Protein AF-A0A973B9A7-F1 (afdb_monomer_lite)

pLDDT: mean 83.38, std 20.46, range [30.69, 98.69]

Structure (mmCIF, N/CA/C/O backbone):
data_AF-A0A973B9A7-F1
#
_entry.id   AF-A0A973B9A7-F1
#
loop_
_atom_site.group_PDB
_atom_site.id
_atom_site.type_symbol
_atom_site.label_atom_id
_atom_site.label_alt_id
_atom_site.label_comp_id
_atom_site.label_asym_id
_atom_site.label_entity_id
_atom_site.label_seq_id
_atom_site.pdbx_PDB_ins_code
_atom_site.Cartn_x
_atom_site.Cartn_y
_atom_site.Cartn_z
_atom_site.occupancy
_atom_site.B_iso_or_equiv
_atom_site.auth_seq_id
_atom_site.auth_comp_id
_atom_site.auth_asym_id
_atom_site.auth_atom_id
_atom_site.pdbx_PDB_model_num
ATOM 1 N N . ILE A 1 1 ? 25.095 -2.433 3.849 1.00 71.44 1 ILE A N 1
ATOM 2 C CA . ILE A 1 1 ? 23.802 -3.088 4.192 1.00 71.44 1 ILE A CA 1
ATOM 3 C C . ILE A 1 1 ? 23.924 -4.616 4.194 1.00 71.44 1 ILE A C 1
ATOM 5 O O . ILE A 1 1 ? 23.597 -5.193 5.215 1.00 71.44 1 ILE A O 1
ATOM 9 N N . GLY A 1 2 ? 24.443 -5.267 3.138 1.00 89.19 2 GLY A N 1
ATOM 10 C CA . GLY A 1 2 ? 24.712 -6.720 3.123 1.00 89.19 2 GLY A CA 1
ATOM 11 C C . GLY A 1 2 ? 23.486 -7.578 2.768 1.00 89.19 2 GLY A C 1
ATOM 12 O O . GLY A 1 2 ? 22.402 -7.366 3.305 1.00 89.19 2 GLY A O 1
ATOM 13 N N . ARG A 1 3 ? 23.639 -8.550 1.851 1.00 90.81 3 ARG A N 1
ATOM 14 C CA . ARG A 1 3 ? 22.517 -9.376 1.344 1.00 90.81 3 ARG A CA 1
ATOM 15 C C . ARG A 1 3 ? 21.860 -10.215 2.446 1.00 90.81 3 ARG A C 1
ATOM 17 O O . ARG A 1 3 ? 20.639 -10.312 2.473 1.00 90.81 3 ARG A O 1
ATOM 24 N N . GLY A 1 4 ? 22.659 -10.766 3.363 1.00 91.88 4 GLY A N 1
ATOM 25 C CA . GLY A 1 4 ? 22.165 -11.549 4.503 1.00 91.88 4 GLY A CA 1
ATOM 26 C C . GLY A 1 4 ? 21.209 -10.750 5.388 1.00 91.88 4 GLY A C 1
ATOM 27 O O . GLY A 1 4 ? 20.106 -11.211 5.661 1.00 91.88 4 GLY A O 1
ATOM 28 N N . ASN A 1 5 ? 21.572 -9.508 5.716 1.00 92.25 5 ASN A N 1
ATOM 29 C CA . ASN A 1 5 ? 20.734 -8.623 6.527 1.00 92.25 5 ASN A CA 1
ATOM 30 C C . ASN A 1 5 ? 19.399 -8.311 5.834 1.00 92.25 5 ASN A C 1
ATOM 32 O O . ASN A 1 5 ? 18.353 -8.323 6.473 1.00 92.25 5 ASN A O 1
ATOM 36 N N . ILE A 1 6 ? 19.404 -8.071 4.516 1.00 92.00 6 ILE A N 1
ATOM 37 C CA . ILE A 1 6 ? 18.165 -7.826 3.751 1.00 92.00 6 ILE A CA 1
ATOM 38 C C . ILE A 1 6 ? 17.241 -9.050 3.820 1.00 92.00 6 ILE A C 1
ATOM 40 O O . ILE A 1 6 ? 16.040 -8.909 4.059 1.00 92.00 6 ILE A O 1
ATOM 44 N N . ILE A 1 7 ? 17.798 -10.252 3.653 1.00 93.25 7 ILE A N 1
ATOM 45 C CA . ILE A 1 7 ? 17.042 -11.507 3.744 1.00 93.25 7 ILE A CA 1
ATOM 46 C C . ILE A 1 7 ? 16.466 -11.685 5.153 1.00 93.25 7 ILE A C 1
ATOM 48 O O . ILE A 1 7 ? 15.298 -12.040 5.292 1.00 93.25 7 ILE A O 1
ATOM 52 N N . GLU A 1 8 ? 17.242 -11.392 6.195 1.00 93.75 8 GLU A N 1
ATOM 53 C CA . GLU A 1 8 ? 16.773 -11.455 7.580 1.00 93.75 8 GLU A CA 1
ATOM 54 C C . GLU A 1 8 ? 15.595 -10.503 7.829 1.00 93.75 8 GLU A C 1
ATOM 56 O O . GLU A 1 8 ? 14.564 -10.922 8.357 1.00 93.75 8 GLU A O 1
ATOM 61 N N . TYR A 1 9 ? 15.687 -9.245 7.387 1.00 94.00 9 TYR A N 1
ATOM 62 C CA . TYR A 1 9 ? 14.573 -8.296 7.491 1.00 94.00 9 TYR A CA 1
ATOM 63 C C . TYR A 1 9 ? 13.331 -8.769 6.729 1.00 94.00 9 TYR A C 1
ATOM 65 O O . TYR A 1 9 ? 12.214 -8.627 7.226 1.00 94.00 9 TYR A O 1
ATOM 73 N N . THR A 1 10 ? 13.519 -9.381 5.562 1.00 93.38 10 THR A N 1
ATOM 74 C CA . THR A 1 10 ? 12.421 -9.918 4.747 1.00 93.38 10 THR A CA 1
ATOM 75 C C . THR A 1 10 ? 11.712 -11.072 5.472 1.00 93.38 10 THR A C 1
ATOM 77 O O . THR A 1 10 ? 10.487 -11.060 5.604 1.00 93.38 10 THR A O 1
ATOM 80 N N . ARG A 1 11 ? 12.468 -11.979 6.109 1.00 94.06 11 ARG A N 1
ATOM 81 C CA . ARG A 1 11 ? 11.909 -13.032 6.982 1.00 94.06 11 ARG A CA 1
ATOM 82 C C . ARG A 1 11 ? 11.211 -12.468 8.218 1.00 94.06 11 ARG A C 1
ATOM 84 O O . ARG A 1 11 ? 10.141 -12.937 8.608 1.00 94.06 11 ARG A O 1
ATOM 91 N N . ARG A 1 12 ? 11.760 -11.414 8.832 1.00 94.69 12 ARG A N 1
ATOM 92 C CA . ARG A 1 12 ? 11.114 -10.726 9.967 1.00 94.69 12 ARG A CA 1
ATOM 93 C C . ARG A 1 12 ? 9.765 -10.122 9.568 1.00 94.69 12 ARG A C 1
ATOM 95 O O . ARG A 1 12 ? 8.841 -10.155 10.379 1.00 94.69 12 ARG A O 1
ATOM 102 N N . LEU A 1 13 ? 9.610 -9.677 8.320 1.00 94.38 13 LEU A N 1
ATOM 103 C CA . LEU A 1 13 ? 8.320 -9.264 7.751 1.00 94.38 13 LEU A CA 1
ATOM 104 C C . LEU A 1 13 ? 7.358 -10.430 7.479 1.00 94.38 13 LEU A C 1
ATOM 106 O O . LEU A 1 13 ? 6.166 -10.195 7.324 1.00 94.38 13 LEU A O 1
ATOM 110 N N . GLY A 1 14 ? 7.831 -11.677 7.517 1.00 91.81 14 GLY A N 1
ATOM 111 C CA . GLY A 1 14 ? 7.044 -12.867 7.186 1.00 91.81 14 GLY A CA 1
ATOM 112 C C . GLY A 1 14 ? 7.072 -13.226 5.703 1.00 91.81 14 GLY A C 1
ATOM 113 O O . GLY A 1 14 ? 6.204 -13.964 5.261 1.00 91.81 14 GLY A O 1
ATOM 114 N N . ILE A 1 15 ? 8.040 -12.696 4.953 1.00 93.19 15 ILE A N 1
ATOM 115 C CA . ILE A 1 15 ? 8.264 -13.034 3.550 1.00 93.19 15 ILE A CA 1
ATOM 116 C C . ILE A 1 15 ? 9.423 -14.034 3.500 1.00 93.19 15 ILE A C 1
ATOM 118 O O . ILE A 1 15 ? 10.582 -13.686 3.747 1.00 93.19 15 ILE A O 1
ATOM 122 N N . ASP A 1 16 ? 9.099 -15.280 3.180 1.00 89.38 16 ASP A N 1
ATOM 123 C CA . ASP A 1 16 ? 10.059 -16.377 3.098 1.00 89.38 16 ASP A CA 1
ATOM 124 C C . ASP A 1 16 ? 10.476 -16.667 1.643 1.00 89.38 16 ASP A C 1
ATOM 126 O O . ASP A 1 16 ? 9.970 -16.085 0.688 1.00 89.38 16 ASP A O 1
ATOM 130 N N . GLY A 1 17 ? 11.466 -17.546 1.454 1.00 86.44 17 GLY A N 1
ATOM 131 C CA . GLY A 1 17 ? 11.868 -18.021 0.120 1.00 86.44 17 GLY A CA 1
ATOM 132 C C . GLY A 1 17 ? 12.832 -17.122 -0.670 1.00 86.44 17 GLY A C 1
ATOM 133 O O . GLY A 1 17 ? 13.294 -17.521 -1.742 1.00 86.44 17 GLY A O 1
ATOM 134 N N . ILE A 1 18 ? 13.221 -15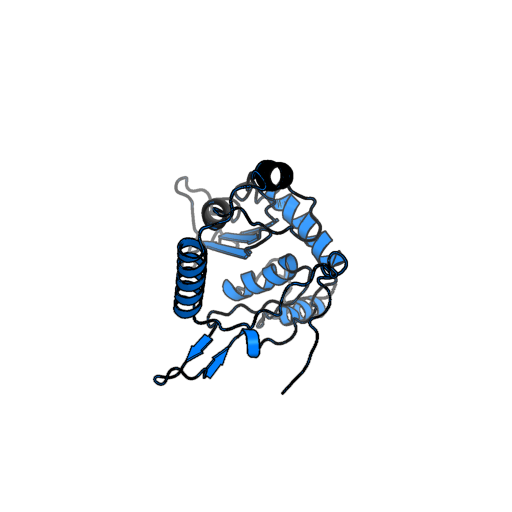.954 -0.147 1.00 89.62 18 ILE A N 1
ATOM 135 C CA . ILE A 1 18 ? 14.242 -15.103 -0.780 1.00 89.62 18 ILE A CA 1
ATOM 136 C C . ILE A 1 18 ? 15.635 -15.728 -0.632 1.00 89.62 18 ILE A C 1
ATOM 138 O O . ILE A 1 18 ? 16.091 -16.025 0.474 1.00 89.62 18 ILE A O 1
ATOM 142 N N . ARG A 1 19 ? 16.334 -15.898 -1.761 1.00 88.12 19 ARG A N 1
ATOM 143 C CA . ARG A 1 19 ? 17.717 -16.398 -1.820 1.00 88.12 19 ARG A CA 1
ATOM 144 C C . ARG A 1 19 ? 18.667 -15.290 -2.280 1.00 88.12 19 ARG A C 1
ATOM 146 O O . ARG A 1 19 ? 18.261 -14.463 -3.097 1.00 88.12 19 ARG A O 1
ATOM 153 N N . PRO A 1 20 ? 19.930 -15.288 -1.827 1.00 90.25 20 PRO A N 1
ATOM 154 C CA . PRO A 1 20 ? 20.888 -14.270 -2.233 1.00 90.25 20 PRO A CA 1
ATOM 155 C C . PRO A 1 20 ? 21.163 -14.342 -3.739 1.00 90.25 20 PRO A C 1
ATOM 157 O O . PRO A 1 20 ? 21.402 -15.412 -4.294 1.00 90.25 20 PRO A O 1
ATOM 160 N N . SER A 1 21 ? 21.149 -13.186 -4.393 1.00 91.00 21 SER A N 1
ATOM 161 C CA . SER A 1 21 ? 21.530 -13.006 -5.796 1.00 91.00 21 SER A CA 1
ATOM 162 C C . SER A 1 21 ? 22.089 -11.594 -6.004 1.00 91.00 21 SER A C 1
ATOM 164 O O . SER A 1 21 ? 21.924 -10.708 -5.156 1.00 91.00 21 SER A O 1
ATOM 166 N N . CYS A 1 22 ? 22.769 -11.365 -7.130 1.00 89.62 22 CYS A N 1
ATOM 167 C CA . CYS A 1 22 ? 23.265 -10.033 -7.490 1.00 89.62 22 CYS A CA 1
ATOM 168 C C . CYS A 1 22 ? 22.125 -9.059 -7.820 1.00 89.62 22 CYS A C 1
ATOM 170 O O . CYS A 1 22 ? 22.228 -7.876 -7.510 1.00 89.62 22 CYS A O 1
ATOM 172 N N . SER A 1 23 ? 21.024 -9.568 -8.373 1.00 90.81 23 SER A N 1
ATOM 173 C CA . SER A 1 23 ? 19.840 -8.804 -8.779 1.00 90.81 23 SER A CA 1
ATOM 174 C C . SER A 1 23 ? 18.753 -8.692 -7.702 1.00 90.81 23 SER A C 1
ATOM 176 O O . SER A 1 23 ? 17.741 -8.042 -7.945 1.00 90.81 23 SER A O 1
ATOM 178 N N . MET A 1 24 ? 18.957 -9.244 -6.497 1.00 89.81 24 MET A N 1
ATOM 179 C CA . MET A 1 24 ? 17.965 -9.234 -5.407 1.00 89.81 24 MET A CA 1
ATOM 180 C C . MET A 1 24 ? 17.450 -7.827 -5.078 1.00 89.81 24 MET A C 1
ATOM 182 O O . MET A 1 24 ? 16.263 -7.638 -4.833 1.00 89.81 24 MET A O 1
ATOM 186 N N . ALA A 1 25 ? 18.332 -6.823 -5.109 1.00 88.38 25 ALA A N 1
ATOM 187 C CA . ALA A 1 25 ? 17.969 -5.433 -4.831 1.00 88.38 25 ALA A CA 1
ATOM 188 C C . ALA A 1 25 ? 17.001 -4.828 -5.869 1.00 88.38 25 ALA A C 1
ATOM 190 O O . ALA A 1 25 ? 16.362 -3.820 -5.583 1.00 88.38 25 ALA A O 1
ATOM 191 N N . LEU A 1 26 ? 16.883 -5.437 -7.054 1.00 90.12 26 LEU A N 1
ATOM 192 C CA . LEU A 1 26 ? 15.978 -5.019 -8.128 1.00 90.12 26 LEU A CA 1
ATOM 193 C C . LEU A 1 26 ? 14.643 -5.784 -8.121 1.00 90.12 26 LEU A C 1
ATOM 195 O O . LEU A 1 26 ? 13.769 -5.462 -8.921 1.00 90.12 26 LEU A O 1
ATOM 199 N N . GLY A 1 27 ? 14.469 -6.769 -7.231 1.00 87.50 27 GLY A N 1
ATOM 200 C CA . GLY A 1 27 ? 13.266 -7.605 -7.184 1.00 87.50 27 GLY A CA 1
ATOM 201 C C . GLY A 1 27 ? 13.261 -8.688 -8.264 1.00 87.50 27 GLY A C 1
ATOM 202 O O . GLY A 1 27 ? 12.375 -8.735 -9.110 1.00 87.50 27 GLY A O 1
ATOM 203 N N . ASP A 1 28 ? 14.266 -9.561 -8.247 1.00 85.56 28 ASP A N 1
ATOM 204 C CA . ASP A 1 28 ? 14.451 -10.620 -9.247 1.00 85.56 28 ASP A CA 1
ATOM 205 C C . ASP A 1 28 ? 13.670 -11.914 -8.975 1.00 85.56 28 ASP A C 1
ATOM 207 O O . ASP A 1 28 ? 13.672 -12.825 -9.805 1.00 85.56 28 ASP A O 1
ATOM 211 N N . ARG A 1 29 ? 12.995 -12.004 -7.826 1.00 84.50 29 ARG A N 1
ATOM 212 C CA . ARG A 1 29 ? 12.106 -13.113 -7.481 1.00 84.50 29 ARG A CA 1
ATOM 213 C C . ARG A 1 29 ? 10.702 -12.624 -7.188 1.00 84.50 29 ARG A C 1
ATOM 215 O O . ARG A 1 29 ? 10.513 -11.599 -6.537 1.00 84.50 29 ARG A O 1
ATOM 222 N N . GLY A 1 30 ? 9.730 -13.406 -7.647 1.00 83.00 30 GLY A N 1
ATOM 223 C CA . GLY A 1 30 ? 8.333 -13.224 -7.287 1.00 83.00 30 GLY A CA 1
ATOM 224 C C . GLY A 1 30 ? 8.085 -13.623 -5.834 1.00 83.00 30 GLY A C 1
ATOM 225 O O . GLY A 1 30 ? 8.644 -14.604 -5.346 1.00 83.00 30 GLY A O 1
ATOM 226 N N . ILE A 1 31 ? 7.227 -12.858 -5.169 1.00 91.56 31 ILE A N 1
ATOM 227 C CA . ILE A 1 31 ? 6.595 -13.205 -3.894 1.00 91.56 31 ILE A CA 1
ATOM 228 C C . ILE A 1 31 ? 5.084 -13.153 -4.091 1.00 91.56 31 ILE A C 1
ATOM 230 O O . ILE A 1 31 ? 4.603 -12.510 -5.030 1.00 91.56 31 ILE A O 1
ATOM 234 N N . THR A 1 32 ? 4.328 -13.821 -3.224 1.00 93.50 32 THR A N 1
ATOM 235 C CA . THR A 1 32 ? 2.870 -13.766 -3.324 1.00 93.50 32 THR A CA 1
ATOM 236 C C . THR A 1 32 ? 2.372 -12.348 -3.030 1.00 93.50 32 THR A C 1
ATOM 238 O O . THR A 1 32 ? 2.971 -11.601 -2.248 1.00 93.50 32 THR A O 1
ATOM 241 N N . LEU A 1 33 ? 1.257 -11.957 -3.655 1.00 95.00 33 LEU A N 1
ATOM 242 C CA . LEU A 1 33 ? 0.675 -10.632 -3.438 1.00 95.00 33 LEU A CA 1
ATOM 243 C C . LEU A 1 33 ? 0.302 -10.421 -1.961 1.00 95.00 33 LEU A C 1
ATOM 245 O O . LEU A 1 33 ? 0.509 -9.333 -1.428 1.00 95.00 33 LEU A O 1
ATOM 249 N N . ILE A 1 34 ? -0.191 -11.464 -1.286 1.00 95.56 34 ILE A N 1
ATOM 250 C CA . ILE A 1 34 ? -0.593 -11.385 0.122 1.00 95.56 34 ILE A CA 1
ATOM 251 C C . ILE A 1 34 ? 0.607 -11.169 1.054 1.00 95.56 34 ILE A C 1
ATOM 253 O O . ILE A 1 34 ? 0.524 -10.336 1.959 1.00 95.56 34 ILE A O 1
ATOM 257 N N . ASP A 1 35 ? 1.746 -11.814 0.786 1.00 95.12 35 ASP A N 1
ATOM 258 C CA . ASP A 1 35 ? 2.984 -11.593 1.544 1.00 95.12 35 ASP A CA 1
ATOM 259 C C . ASP A 1 35 ? 3.509 -10.171 1.327 1.00 95.12 35 ASP A C 1
ATOM 261 O O . ASP A 1 35 ? 3.944 -9.500 2.266 1.00 95.12 35 ASP A O 1
ATOM 265 N N . HIS A 1 36 ? 3.405 -9.669 0.093 1.00 95.25 36 HIS A N 1
ATOM 266 C CA . HIS A 1 36 ? 3.804 -8.307 -0.238 1.00 95.25 36 HIS A CA 1
ATOM 267 C C . HIS A 1 36 ? 2.944 -7.272 0.508 1.00 95.25 36 HIS A C 1
ATOM 269 O O . HIS A 1 36 ? 3.481 -6.327 1.092 1.00 95.25 36 HIS A O 1
ATOM 275 N N . VAL A 1 37 ? 1.620 -7.468 0.547 1.00 96.88 37 VAL A N 1
ATOM 276 C CA . VAL A 1 37 ? 0.691 -6.625 1.323 1.00 96.88 37 VAL A CA 1
ATOM 277 C C . VAL A 1 37 ? 1.020 -6.687 2.817 1.00 96.88 37 VAL A C 1
ATOM 279 O O . VAL A 1 37 ? 1.104 -5.639 3.463 1.00 96.88 37 VAL A O 1
ATOM 282 N N . GLY A 1 38 ? 1.273 -7.881 3.364 1.00 95.81 38 GLY A N 1
ATOM 283 C CA . GLY A 1 38 ? 1.687 -8.062 4.760 1.00 95.81 38 GLY A CA 1
ATOM 284 C C . GLY A 1 38 ? 2.978 -7.310 5.102 1.00 95.81 38 GLY A C 1
ATOM 285 O O . GLY A 1 38 ? 3.050 -6.623 6.125 1.00 95.81 38 GLY A O 1
ATOM 286 N N . GLY A 1 39 ? 3.965 -7.342 4.204 1.00 95.81 39 GLY A N 1
ATOM 287 C CA . GLY A 1 39 ? 5.199 -6.568 4.338 1.00 95.81 39 GLY A CA 1
ATOM 288 C C . GLY A 1 39 ? 4.953 -5.056 4.388 1.00 95.81 39 GLY A C 1
ATOM 289 O O . GLY A 1 39 ? 5.480 -4.375 5.269 1.00 95.81 39 GLY A O 1
ATOM 290 N N . TYR A 1 40 ? 4.100 -4.526 3.503 1.00 97.38 40 TYR A N 1
ATOM 291 C CA . TYR A 1 40 ? 3.737 -3.099 3.508 1.00 97.38 40 TYR A CA 1
ATOM 292 C C . TYR A 1 40 ? 2.963 -2.690 4.762 1.00 97.38 40 TYR A C 1
ATOM 294 O O . TYR A 1 40 ? 3.149 -1.582 5.275 1.00 97.38 40 TYR A O 1
ATOM 302 N N . ALA A 1 41 ? 2.142 -3.591 5.301 1.00 97.00 41 ALA A N 1
ATOM 303 C CA . ALA A 1 41 ? 1.402 -3.344 6.529 1.00 97.00 41 ALA A CA 1
ATOM 304 C C . ALA A 1 41 ? 2.316 -3.103 7.738 1.00 97.00 41 ALA A C 1
ATOM 306 O O . ALA A 1 41 ? 1.925 -2.377 8.654 1.00 97.00 41 ALA A O 1
ATOM 307 N N . ALA A 1 42 ? 3.555 -3.606 7.719 1.00 96.75 42 ALA A N 1
ATOM 308 C CA . ALA A 1 42 ? 4.529 -3.283 8.755 1.00 96.75 42 ALA A CA 1
ATOM 309 C C . ALA A 1 42 ? 4.964 -1.810 8.744 1.00 96.75 42 ALA A C 1
ATOM 311 O O . ALA A 1 42 ? 5.215 -1.241 9.805 1.00 96.75 42 ALA A O 1
ATOM 312 N N . PHE A 1 43 ? 5.023 -1.159 7.581 1.00 96.88 43 PHE A N 1
ATOM 313 C CA . PHE A 1 43 ? 5.311 0.278 7.502 1.00 96.88 43 PHE A CA 1
ATOM 314 C C . PHE A 1 43 ? 4.100 1.115 7.927 1.00 96.88 43 PHE A C 1
ATOM 316 O O . PHE A 1 43 ? 4.242 2.075 8.693 1.00 96.88 43 PHE A O 1
ATOM 323 N N . ALA A 1 44 ? 2.901 0.704 7.502 1.00 96.62 44 ALA A N 1
ATOM 324 C CA . ALA A 1 44 ? 1.643 1.345 7.880 1.00 96.62 44 ALA A CA 1
ATOM 325 C C . ALA A 1 44 ? 1.393 1.294 9.400 1.00 96.62 44 ALA A C 1
ATOM 327 O O . ALA A 1 44 ? 0.914 2.265 9.983 1.00 96.62 44 ALA A O 1
ATOM 328 N N . SER A 1 45 ? 1.785 0.201 10.062 1.00 95.75 45 SER A N 1
ATOM 329 C CA . SER A 1 45 ? 1.650 0.006 11.514 1.00 95.75 45 SER A CA 1
ATOM 330 C C . SER A 1 45 ? 2.737 0.699 12.356 1.00 95.75 45 SER A C 1
ATOM 332 O O . SER A 1 45 ? 2.762 0.551 13.580 1.00 95.75 45 SER A O 1
ATOM 334 N N . GLY A 1 46 ? 3.668 1.437 11.736 1.00 95.94 46 GLY A N 1
ATOM 335 C CA . GLY A 1 46 ? 4.785 2.075 12.445 1.00 95.94 46 GLY A CA 1
ATOM 336 C C . GLY A 1 46 ? 5.886 1.096 12.879 1.0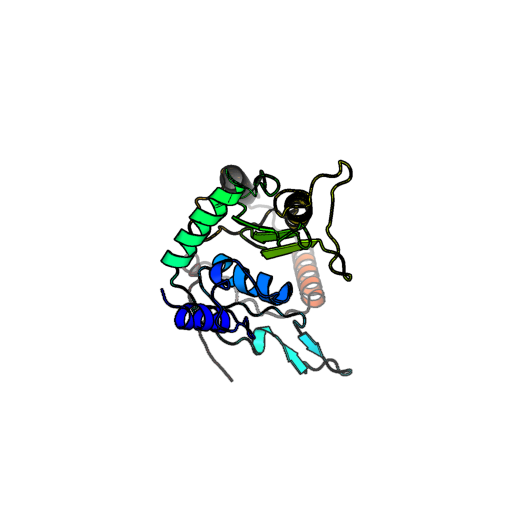0 95.94 46 GLY A C 1
ATOM 337 O O . GLY A 1 46 ? 6.544 1.302 13.908 1.00 95.94 46 GLY A O 1
ATOM 338 N N . GLY A 1 47 ? 6.073 0.020 12.116 1.00 96.56 47 GLY A N 1
ATOM 339 C CA . GLY A 1 47 ? 7.189 -0.917 12.234 1.00 96.56 47 GLY A CA 1
ATOM 340 C C . GLY A 1 47 ? 6.852 -2.242 12.913 1.00 96.56 47 GLY A C 1
ATOM 341 O O . GLY A 1 47 ? 7.773 -2.970 13.288 1.00 96.56 47 GLY A O 1
ATOM 342 N N . LEU A 1 48 ? 5.572 -2.558 13.116 1.00 96.50 48 LEU A N 1
ATOM 343 C CA . LEU A 1 48 ? 5.127 -3.809 13.738 1.00 96.50 48 LEU A CA 1
ATOM 344 C C . LEU A 1 48 ? 4.786 -4.850 12.670 1.00 96.50 48 LEU A C 1
ATOM 346 O O . LEU A 1 48 ? 4.071 -4.544 11.721 1.00 96.50 48 LEU A O 1
ATOM 350 N N . LYS A 1 49 ? 5.246 -6.091 12.840 1.00 95.19 49 LYS A N 1
ATOM 351 C CA . LYS A 1 49 ? 4.910 -7.200 11.942 1.00 95.19 49 LYS A CA 1
ATOM 352 C C . LYS A 1 49 ? 3.395 -7.388 11.888 1.00 95.19 49 LYS A C 1
ATOM 354 O O . LYS A 1 49 ? 2.748 -7.505 12.929 1.00 95.19 49 LYS A O 1
ATOM 359 N N . VAL A 1 50 ? 2.860 -7.488 10.678 1.00 93.31 50 VAL A N 1
ATOM 360 C CA . VAL A 1 50 ? 1.458 -7.822 10.430 1.00 93.31 50 VAL A CA 1
ATOM 361 C C . VAL A 1 50 ? 1.427 -9.086 9.587 1.00 93.31 50 VAL A C 1
ATOM 363 O O . VAL A 1 50 ? 2.004 -9.125 8.506 1.00 93.31 50 VAL A O 1
ATOM 366 N N . LYS A 1 51 ? 0.764 -10.128 10.094 1.00 91.75 51 LYS A N 1
ATOM 367 C CA . LYS A 1 51 ? 0.496 -11.348 9.332 1.00 91.75 51 LYS A CA 1
ATOM 368 C C . LYS A 1 51 ? -0.951 -11.285 8.835 1.00 91.75 51 LYS A C 1
ATOM 370 O O . LYS A 1 51 ? -1.838 -11.224 9.687 1.00 91.75 51 LYS A O 1
ATOM 375 N N . PRO A 1 52 ? -1.203 -11.271 7.516 1.00 92.81 52 PRO A N 1
ATOM 376 C CA . PRO A 1 52 ? -2.561 -11.324 6.984 1.00 92.81 52 PRO A CA 1
ATOM 377 C C . PRO A 1 52 ? -3.303 -12.587 7.445 1.00 92.81 52 PRO A C 1
ATOM 379 O O . PRO A 1 52 ? -2.703 -13.655 7.574 1.00 92.81 52 PRO A O 1
ATOM 382 N N . TYR A 1 53 ? -4.604 -12.459 7.697 1.00 92.94 53 TYR A N 1
ATOM 383 C CA . TYR A 1 53 ? -5.497 -13.549 8.091 1.00 92.94 53 TYR A CA 1
ATOM 384 C C . TYR A 1 53 ? -6.918 -13.258 7.592 1.00 92.94 53 TYR A C 1
ATOM 386 O O . TYR A 1 53 ? -7.266 -12.103 7.355 1.00 92.94 53 TYR A O 1
ATOM 394 N N . SER A 1 54 ? -7.729 -14.303 7.428 1.00 94.19 54 SER A N 1
ATOM 395 C CA . SER A 1 54 ? -9.128 -14.205 6.981 1.00 94.19 54 SER A CA 1
ATOM 396 C C . SER A 1 54 ? -10.136 -14.694 8.025 1.00 94.19 54 SER A C 1
ATOM 398 O O . SER A 1 54 ? -11.279 -14.250 8.028 1.00 94.19 54 SER A O 1
ATOM 400 N N . ILE A 1 55 ? -9.721 -15.589 8.926 1.00 94.00 55 ILE A N 1
ATOM 401 C CA . ILE A 1 55 ? -10.588 -16.166 9.957 1.00 94.00 55 ILE A CA 1
ATOM 402 C C . ILE A 1 55 ? -10.517 -15.290 11.208 1.00 94.00 55 ILE A C 1
ATOM 404 O O . ILE A 1 55 ? -9.470 -15.207 11.849 1.00 94.00 55 ILE A O 1
ATOM 408 N N . ILE A 1 56 ? -11.633 -14.649 11.554 1.00 94.75 56 ILE A N 1
ATOM 409 C CA . ILE A 1 56 ? -11.780 -13.866 12.792 1.00 94.75 56 ILE A CA 1
ATOM 410 C C . ILE A 1 56 ? -12.272 -14.774 13.919 1.00 94.75 56 ILE A C 1
ATOM 412 O O . ILE A 1 56 ? -11.753 -14.735 15.033 1.00 94.75 56 ILE A O 1
ATOM 416 N N . GLU A 1 57 ? -13.248 -15.622 13.610 1.00 95.94 57 GLU A N 1
ATOM 417 C CA . GLU A 1 57 ? -13.897 -16.507 14.562 1.00 95.94 57 GLU A CA 1
ATOM 418 C C . GLU A 1 57 ? -14.338 -17.800 13.869 1.00 95.94 57 GLU A C 1
ATOM 420 O O . GLU A 1 57 ? -14.752 -17.767 12.710 1.00 95.94 57 GLU A O 1
ATOM 425 N N . ALA A 1 58 ? -14.253 -18.932 14.566 1.00 96.00 58 ALA A N 1
ATOM 426 C CA . ALA A 1 58 ? -14.841 -20.196 14.134 1.00 96.00 58 ALA A CA 1
ATOM 427 C C . ALA A 1 58 ? -15.627 -20.818 15.291 1.00 96.00 58 ALA A C 1
ATOM 429 O O . ALA A 1 58 ? -15.125 -20.890 16.418 1.00 96.00 58 ALA A O 1
ATOM 430 N N . ARG A 1 59 ? -16.847 -21.282 15.005 1.00 97.25 59 ARG A N 1
ATOM 431 C CA . ARG A 1 59 ? -17.738 -21.952 15.960 1.00 97.25 59 ARG A CA 1
ATOM 432 C C . ARG A 1 59 ? -18.121 -23.339 15.466 1.00 97.25 59 ARG A C 1
ATOM 434 O O . ARG A 1 59 ? -18.155 -23.574 14.259 1.00 97.25 59 ARG A O 1
ATOM 441 N N . ASN A 1 60 ? -18.394 -24.249 16.394 1.00 96.69 60 ASN A N 1
ATOM 442 C CA . ASN A 1 60 ? -18.929 -25.568 16.063 1.00 96.69 60 ASN A CA 1
ATOM 443 C C . ASN A 1 60 ? -20.450 -25.497 15.796 1.00 96.69 60 ASN A C 1
ATOM 445 O O . ASN A 1 60 ? -21.077 -24.449 15.955 1.00 96.69 60 ASN A O 1
ATOM 449 N N . SER A 1 61 ? -21.062 -26.626 15.424 1.00 96.50 61 SER A N 1
ATOM 450 C CA . SER A 1 61 ? -22.510 -26.714 15.164 1.00 96.50 61 SER A CA 1
ATOM 451 C C . SER A 1 61 ? -23.393 -26.431 16.385 1.00 96.50 61 SER A C 1
ATOM 453 O O . SER A 1 61 ? -24.565 -26.109 16.221 1.00 96.50 61 SER A O 1
ATOM 455 N N . LYS A 1 62 ? -22.844 -26.530 17.601 1.00 96.19 62 LYS A N 1
ATOM 456 C CA . LYS A 1 62 ? -23.531 -26.218 18.862 1.00 96.19 62 LYS A CA 1
ATOM 457 C C . LYS A 1 62 ? -23.434 -24.734 19.238 1.00 96.19 62 LYS A C 1
ATOM 459 O O . LYS A 1 62 ? -24.067 -24.311 20.196 1.00 96.19 62 LYS A O 1
ATOM 464 N N . GLY A 1 63 ? -22.664 -23.944 18.485 1.00 94.62 63 GLY A N 1
ATOM 465 C CA . GLY A 1 63 ? -22.409 -22.529 18.758 1.00 94.62 63 GLY A CA 1
ATOM 466 C C . GLY A 1 63 ? -21.186 -22.261 19.643 1.00 94.62 63 GLY A C 1
ATOM 467 O O . GLY A 1 63 ? -20.869 -21.092 19.893 1.00 94.62 63 GLY A O 1
ATOM 468 N N . ASP A 1 64 ? -20.457 -23.294 20.073 1.00 95.94 64 ASP A N 1
ATOM 469 C CA . ASP A 1 64 ? -19.273 -23.132 20.917 1.00 95.94 64 ASP A CA 1
ATOM 470 C C . ASP A 1 64 ? -18.111 -22.544 20.116 1.00 95.94 64 ASP A C 1
ATOM 472 O O . ASP A 1 64 ? -17.849 -22.930 18.973 1.00 95.94 64 ASP A O 1
ATOM 476 N N . LEU A 1 65 ? -17.386 -21.618 20.742 1.00 95.50 65 LEU A N 1
ATOM 477 C CA . LEU A 1 65 ? -16.226 -20.961 20.155 1.00 95.50 65 LEU A CA 1
ATOM 478 C C . LEU A 1 65 ? -15.038 -21.929 20.053 1.00 95.50 65 LEU A C 1
ATOM 480 O O . LEU A 1 65 ? -14.450 -22.295 21.066 1.00 95.50 65 LEU A O 1
ATOM 484 N N . VAL A 1 66 ? -14.647 -22.276 18.827 1.00 94.94 66 VAL A N 1
ATOM 485 C CA . VAL A 1 66 ? -13.487 -23.136 18.529 1.00 94.94 66 VAL A CA 1
ATOM 486 C C . VAL A 1 66 ? -12.223 -22.301 18.333 1.00 94.94 66 VAL A C 1
ATOM 488 O O . VAL A 1 66 ? -11.138 -22.678 18.769 1.00 94.94 66 VAL A O 1
ATOM 491 N N . TYR A 1 67 ? -12.352 -21.145 17.685 1.00 94.88 67 TYR A N 1
ATOM 492 C CA . TYR A 1 67 ? -11.236 -20.243 17.426 1.00 94.88 67 TYR A CA 1
ATOM 493 C C . TYR A 1 67 ? -11.699 -18.793 17.484 1.00 94.88 67 TYR A C 1
ATOM 495 O O . TYR A 1 67 ? -12.743 -18.457 16.939 1.00 94.88 67 TYR A O 1
ATOM 503 N N . SER A 1 68 ? -10.887 -17.924 18.083 1.00 94.12 68 SER A N 1
ATOM 504 C CA . SER A 1 68 ? -11.024 -16.472 17.976 1.00 94.12 68 SER A CA 1
ATOM 505 C C . SER A 1 68 ? -9.647 -15.863 17.758 1.00 94.12 68 SER A C 1
ATOM 507 O O . SER A 1 68 ? -8.723 -16.111 18.538 1.00 94.12 68 SER A O 1
ATOM 509 N N . HIS A 1 69 ? -9.509 -15.061 16.706 1.00 92.25 69 HIS A N 1
ATOM 510 C CA . HIS A 1 69 ? -8.261 -14.376 16.399 1.00 92.25 69 HIS A CA 1
ATOM 511 C C . HIS A 1 69 ? -7.862 -13.419 17.523 1.00 92.25 69 HIS A C 1
ATOM 513 O O . HIS A 1 69 ? -6.704 -13.412 17.929 1.00 92.25 69 HIS A O 1
ATOM 519 N N . ASP A 1 70 ? -8.817 -12.661 18.066 1.00 89.38 70 ASP A N 1
ATOM 520 C CA . ASP A 1 70 ? -8.545 -11.684 19.122 1.00 89.38 70 ASP A CA 1
ATOM 521 C C . ASP A 1 70 ? -8.092 -12.347 20.424 1.00 89.38 70 ASP A C 1
ATOM 523 O O . ASP A 1 70 ? -7.152 -11.861 21.058 1.00 89.38 70 ASP A O 1
ATOM 527 N N . LYS A 1 71 ? -8.686 -13.491 20.793 1.00 88.19 71 LYS A N 1
ATOM 528 C CA . LYS A 1 71 ? -8.248 -14.262 21.970 1.00 88.19 71 LYS A CA 1
ATOM 529 C C . LYS A 1 71 ? -6.874 -14.903 21.765 1.00 88.19 71 LYS A C 1
ATOM 531 O O . LYS A 1 71 ? -6.068 -14.930 22.688 1.00 88.19 71 LYS A O 1
ATOM 536 N N . ASN A 1 72 ? -6.585 -15.362 20.549 1.00 85.31 72 ASN A N 1
ATOM 537 C CA . ASN A 1 72 ? -5.326 -16.028 20.199 1.00 85.31 72 ASN A CA 1
ATOM 538 C C . ASN A 1 72 ? -4.246 -15.055 19.693 1.00 85.31 72 ASN A C 1
ATOM 540 O O . ASN A 1 72 ? -3.232 -15.473 19.123 1.00 85.31 72 ASN A O 1
ATOM 544 N N . LYS A 1 73 ? -4.456 -13.746 19.860 1.00 83.94 73 LYS A N 1
ATOM 545 C CA . LYS A 1 73 ? -3.600 -12.720 19.276 1.00 83.94 73 LYS A CA 1
ATOM 546 C C . LYS A 1 73 ? -2.253 -12.656 19.985 1.00 83.94 73 LYS A C 1
ATOM 548 O O . LYS A 1 73 ? -2.133 -12.212 21.125 1.00 83.94 73 LYS A O 1
ATOM 553 N N . ILE A 1 74 ? -1.202 -13.026 19.263 1.00 83.25 74 ILE A N 1
ATOM 554 C CA . ILE A 1 74 ? 0.176 -12.832 19.718 1.00 83.25 74 ILE A CA 1
ATOM 555 C C . ILE A 1 74 ? 0.526 -11.344 19.606 1.00 83.25 74 ILE A C 1
ATOM 557 O O . ILE A 1 74 ? 0.177 -10.677 18.627 1.00 83.25 74 ILE A O 1
ATOM 561 N N . LYS A 1 75 ? 1.244 -10.814 20.603 1.00 87.69 75 LYS A N 1
ATOM 562 C CA . LYS A 1 75 ? 1.751 -9.436 20.560 1.00 87.69 75 LYS A CA 1
ATOM 563 C C . LYS A 1 75 ? 2.591 -9.222 19.289 1.00 87.69 75 LYS A C 1
ATOM 565 O O . LYS A 1 75 ? 3.541 -9.979 19.072 1.00 87.69 75 LYS A O 1
ATOM 570 N N . PRO A 1 76 ? 2.293 -8.197 18.467 1.00 88.62 76 PRO A N 1
ATOM 571 C CA . PRO A 1 76 ? 3.052 -7.936 17.251 1.00 88.62 76 PRO A CA 1
ATOM 572 C C . PRO A 1 76 ? 4.532 -7.688 17.551 1.00 88.62 76 PRO A C 1
ATOM 574 O O . PRO A 1 76 ? 4.879 -6.862 18.397 1.00 88.62 76 PRO A O 1
ATOM 577 N N . GLN A 1 77 ? 5.411 -8.384 16.833 1.00 94.00 77 GLN A N 1
ATOM 578 C CA . GLN A 1 77 ? 6.855 -8.186 16.944 1.00 94.00 77 GLN A CA 1
ATOM 579 C C . GLN A 1 77 ? 7.277 -6.914 16.208 1.00 94.00 77 GLN A C 1
ATOM 581 O O . GLN A 1 77 ? 6.815 -6.642 15.098 1.00 94.00 77 GLN A O 1
ATOM 586 N N . ARG A 1 78 ? 8.193 -6.138 16.792 1.00 96.25 78 ARG A N 1
ATOM 587 C CA . ARG A 1 78 ? 8.750 -4.953 16.135 1.00 96.25 78 ARG A CA 1
ATOM 588 C C . ARG A 1 78 ? 9.818 -5.357 15.115 1.00 96.25 78 ARG A C 1
ATOM 590 O O . ARG A 1 78 ? 10.857 -5.915 15.468 1.00 96.25 78 ARG A O 1
ATOM 597 N N . VAL A 1 79 ? 9.571 -5.044 13.846 1.00 96.44 79 VAL A N 1
ATOM 598 C CA . VAL A 1 79 ? 10.521 -5.255 12.743 1.00 96.44 79 VAL A CA 1
ATOM 599 C C . VAL A 1 79 ? 11.389 -4.016 12.555 1.00 96.44 79 VAL A C 1
ATOM 601 O O . VAL A 1 79 ? 12.614 -4.117 12.509 1.00 96.44 79 VAL A O 1
ATOM 604 N N . PHE A 1 80 ? 10.762 -2.839 12.540 1.00 95.81 80 PHE A N 1
ATOM 605 C CA . PHE A 1 80 ? 11.439 -1.557 12.373 1.00 95.81 80 PHE A CA 1
ATOM 606 C C . PHE A 1 80 ? 11.199 -0.646 13.573 1.00 95.81 80 PHE A C 1
ATOM 608 O O . PHE A 1 80 ? 10.158 -0.703 14.241 1.00 95.81 80 PHE A O 1
ATOM 615 N N . SER A 1 81 ? 12.151 0.250 13.837 1.00 97.25 81 SER A N 1
ATOM 616 C CA . SER A 1 81 ? 11.889 1.348 14.763 1.00 97.25 81 SER A CA 1
ATOM 617 C C . SER A 1 81 ? 10.742 2.215 14.224 1.00 97.25 81 SER A C 1
ATOM 619 O O . SER A 1 81 ? 10.508 2.288 13.009 1.00 97.25 81 SER A O 1
ATOM 621 N N . LYS A 1 82 ? 10.019 2.885 15.127 1.00 96.81 82 LYS A N 1
ATOM 622 C CA . LYS A 1 82 ? 8.955 3.813 14.729 1.00 96.81 82 LYS A CA 1
ATOM 623 C C . LYS A 1 82 ? 9.525 4.914 13.828 1.00 96.81 82 LYS A C 1
ATOM 625 O O . LYS A 1 82 ? 9.035 5.085 12.721 1.00 96.81 82 LYS A O 1
ATOM 630 N N . SER A 1 83 ? 10.626 5.547 14.243 1.00 97.94 83 SER A N 1
ATOM 631 C CA . SER A 1 83 ? 11.313 6.592 13.466 1.00 97.94 83 SER A CA 1
ATOM 632 C C . SER A 1 83 ? 11.716 6.124 12.061 1.00 97.94 83 SER A C 1
ATOM 634 O O . SER A 1 83 ? 11.478 6.830 11.083 1.00 97.94 83 SER A O 1
ATOM 636 N N . THR A 1 84 ? 12.254 4.907 11.926 1.00 97.38 84 THR A N 1
ATOM 637 C CA . THR A 1 84 ? 12.597 4.328 10.614 1.00 97.38 84 THR A CA 1
ATOM 638 C C . THR A 1 84 ? 11.362 4.195 9.725 1.00 97.38 84 THR A C 1
ATOM 640 O O . THR A 1 84 ? 11.400 4.568 8.555 1.00 97.38 84 THR A O 1
ATOM 643 N N . SER A 1 85 ? 10.252 3.707 10.282 1.00 97.38 85 SER A N 1
ATOM 644 C CA . SER A 1 85 ? 8.998 3.545 9.535 1.00 97.38 85 SER A CA 1
ATOM 645 C C . SER A 1 85 ? 8.435 4.895 9.094 1.00 97.38 85 SER A C 1
ATOM 647 O O . SER A 1 85 ? 8.027 5.049 7.951 1.00 97.38 85 SER A O 1
ATOM 649 N N . GLU A 1 86 ? 8.483 5.905 9.962 1.00 98.12 86 GLU A N 1
ATOM 650 C CA . GLU A 1 86 ? 8.043 7.266 9.641 1.00 98.12 86 GLU A CA 1
ATOM 651 C C . GLU A 1 86 ? 8.861 7.902 8.508 1.00 98.12 86 GLU A C 1
ATOM 653 O O . GLU A 1 86 ? 8.306 8.569 7.635 1.00 98.12 86 GLU A O 1
ATOM 658 N N . GLN A 1 87 ? 10.180 7.694 8.497 1.00 98.25 87 GLN A N 1
ATOM 659 C CA . GLN A 1 87 ? 11.054 8.169 7.419 1.00 98.25 87 GLN A CA 1
ATOM 660 C C . GLN A 1 87 ? 10.747 7.462 6.092 1.00 98.25 87 GLN A C 1
ATOM 662 O O . GLN A 1 87 ? 10.602 8.123 5.063 1.00 98.25 87 GLN A O 1
ATOM 667 N N . ILE A 1 88 ? 10.573 6.137 6.116 1.00 97.69 88 ILE A N 1
ATOM 668 C CA . ILE A 1 88 ? 10.186 5.353 4.934 1.00 97.69 88 ILE A CA 1
ATOM 669 C C . ILE A 1 88 ? 8.822 5.804 4.398 1.00 97.69 88 ILE A C 1
ATOM 671 O O . ILE A 1 88 ? 8.672 6.006 3.192 1.00 97.69 88 ILE A O 1
ATOM 675 N N . ASN A 1 89 ? 7.853 6.047 5.279 1.00 98.38 89 ASN A N 1
ATOM 676 C CA . ASN A 1 89 ? 6.528 6.529 4.897 1.00 98.38 89 ASN A CA 1
ATOM 677 C C . ASN A 1 89 ? 6.593 7.910 4.237 1.00 98.38 89 ASN A C 1
ATOM 679 O O . ASN A 1 89 ? 5.929 8.119 3.224 1.00 98.38 89 ASN A O 1
ATOM 683 N N . ARG A 1 90 ? 7.433 8.828 4.740 1.00 98.19 90 ARG A N 1
ATOM 684 C CA . ARG A 1 90 ? 7.683 10.134 4.100 1.00 98.19 90 ARG A CA 1
ATOM 685 C C . ARG A 1 90 ? 8.250 9.986 2.688 1.00 98.19 90 ARG A C 1
ATOM 687 O O . ARG A 1 90 ? 7.750 10.619 1.759 1.00 98.19 90 ARG A O 1
ATOM 694 N N . MET A 1 91 ? 9.236 9.110 2.503 1.00 98.00 91 MET A N 1
ATOM 695 C CA . MET A 1 91 ? 9.824 8.857 1.182 1.00 98.00 91 MET A CA 1
ATOM 696 C C . MET A 1 91 ? 8.818 8.224 0.210 1.00 98.00 91 MET A C 1
ATOM 698 O O . MET A 1 91 ? 8.704 8.650 -0.938 1.00 98.00 91 MET A O 1
ATOM 702 N N . MET A 1 92 ? 8.042 7.236 0.657 1.00 98.12 92 MET A N 1
ATOM 703 C CA . MET A 1 92 ? 7.029 6.587 -0.183 1.00 98.12 92 MET A CA 1
ATOM 704 C C . MET A 1 92 ? 5.807 7.484 -0.445 1.00 98.12 92 MET A C 1
ATOM 706 O O . MET A 1 92 ? 5.163 7.347 -1.484 1.00 98.12 92 MET A O 1
ATOM 710 N N . ALA A 1 93 ? 5.500 8.442 0.434 1.00 98.12 93 ALA A N 1
ATOM 711 C CA . ALA A 1 93 ? 4.499 9.472 0.153 1.00 98.12 93 ALA A CA 1
ATOM 712 C C . ALA A 1 93 ? 4.917 10.333 -1.048 1.00 98.12 93 ALA A C 1
ATOM 714 O O . ALA A 1 93 ? 4.088 10.627 -1.907 1.00 98.12 93 ALA A O 1
ATOM 715 N N . ALA A 1 94 ? 6.209 10.671 -1.160 1.00 97.94 94 ALA A N 1
ATOM 716 C CA . ALA A 1 94 ? 6.743 11.431 -2.292 1.00 97.94 94 ALA A CA 1
ATOM 717 C C . ALA A 1 94 ? 6.580 10.695 -3.635 1.00 97.94 94 ALA A C 1
ATOM 719 O O . ALA A 1 94 ? 6.342 11.316 -4.671 1.00 97.94 94 ALA A O 1
ATOM 720 N N . VAL A 1 95 ? 6.617 9.358 -3.639 1.00 98.25 95 VAL A N 1
ATOM 721 C CA . VAL A 1 95 ? 6.365 8.566 -4.856 1.00 98.25 95 VAL A CA 1
ATOM 722 C C . VAL A 1 95 ? 4.964 8.823 -5.411 1.00 98.25 95 VAL A C 1
ATOM 724 O O . VAL A 1 95 ? 4.794 8.891 -6.631 1.00 98.25 95 VAL A O 1
ATOM 727 N N . VAL A 1 96 ? 3.975 8.986 -4.534 1.00 98.12 96 VAL A N 1
ATOM 728 C CA . VAL A 1 96 ? 2.585 9.265 -4.909 1.00 98.12 96 VAL A CA 1
ATOM 729 C C . VAL A 1 96 ? 2.376 10.765 -5.148 1.00 98.12 96 VAL A C 1
ATOM 731 O O . VAL A 1 96 ? 1.744 11.167 -6.127 1.00 98.12 96 VAL A O 1
ATOM 734 N N . SER A 1 97 ? 2.953 11.630 -4.313 1.00 96.50 97 SER A N 1
ATOM 735 C CA . SER A 1 97 ? 2.745 13.077 -4.409 1.00 96.50 97 SER A CA 1
ATOM 736 C C . SER A 1 97 ? 3.546 13.758 -5.519 1.00 96.50 97 SER A C 1
ATOM 738 O O . SER A 1 97 ? 3.119 14.805 -5.982 1.00 96.50 97 SER A O 1
ATOM 740 N N . SER A 1 98 ? 4.646 13.198 -6.022 1.00 95.94 98 SER A N 1
ATOM 741 C CA . SER A 1 98 ? 5.420 13.797 -7.130 1.00 95.94 98 SER A CA 1
ATOM 742 C C . SER A 1 98 ? 6.137 12.782 -8.031 1.00 95.94 98 SER A C 1
ATOM 744 O O . SER A 1 98 ? 6.489 13.106 -9.167 1.00 95.94 98 SER A O 1
ATOM 746 N N . GLY A 1 99 ? 6.300 11.539 -7.580 1.00 97.25 99 GLY A N 1
ATOM 747 C CA . GLY A 1 99 ? 7.035 10.495 -8.293 1.00 97.25 99 GLY A CA 1
ATOM 748 C C . GLY A 1 99 ? 6.233 9.737 -9.356 1.00 97.25 99 GLY A C 1
ATOM 749 O O . GLY A 1 99 ? 5.475 10.307 -10.138 1.00 97.25 99 GLY A O 1
ATOM 750 N N . THR A 1 100 ? 6.452 8.423 -9.421 1.00 97.00 100 THR A N 1
ATOM 751 C CA . THR A 1 100 ? 5.868 7.524 -10.434 1.00 97.00 100 THR A CA 1
ATOM 752 C C . THR A 1 100 ? 4.469 7.022 -10.076 1.00 97.00 100 THR A C 1
ATOM 754 O O . THR A 1 100 ? 3.781 6.475 -10.932 1.00 97.00 100 THR A O 1
ATOM 757 N N . GLY A 1 101 ? 4.030 7.203 -8.830 1.00 97.31 101 GLY A N 1
ATOM 758 C CA . GLY A 1 101 ? 2.745 6.732 -8.314 1.00 97.31 101 GLY A CA 1
ATOM 759 C C . GLY A 1 101 ? 1.630 7.776 -8.345 1.00 97.31 101 GLY A C 1
ATOM 760 O O . GLY A 1 101 ? 0.660 7.616 -7.618 1.00 97.31 101 GLY A O 1
ATOM 761 N N . ARG A 1 102 ? 1.748 8.857 -9.132 1.00 98.06 102 ARG A N 1
ATOM 762 C CA . ARG A 1 102 ? 0.796 9.992 -9.103 1.00 98.06 102 ARG A CA 1
ATOM 763 C C . ARG A 1 102 ? -0.659 9.602 -9.328 1.00 98.06 102 ARG A C 1
ATOM 765 O O . ARG A 1 102 ? -1.536 10.209 -8.729 1.00 98.06 102 ARG A O 1
ATOM 772 N N . SER A 1 103 ? -0.909 8.583 -10.146 1.00 97.88 103 SER A N 1
ATOM 773 C CA . SER A 1 103 ? -2.263 8.081 -10.395 1.00 97.88 103 SER A CA 1
ATOM 774 C C . SER A 1 103 ? -2.940 7.499 -9.146 1.00 97.88 103 SER A C 1
ATOM 776 O O . SER A 1 103 ? -4.143 7.296 -9.176 1.00 97.88 103 SER A O 1
ATOM 778 N N . ALA A 1 104 ? -2.190 7.243 -8.067 1.00 98.25 104 ALA A N 1
ATOM 779 C CA . ALA A 1 104 ? -2.694 6.730 -6.795 1.00 98.25 104 ALA A CA 1
ATOM 780 C C . ALA A 1 104 ? -3.024 7.824 -5.761 1.00 98.25 104 ALA A C 1
ATOM 782 O O . ALA A 1 104 ? -3.272 7.514 -4.596 1.00 98.25 104 ALA A O 1
ATOM 783 N N . ARG A 1 105 ? -2.972 9.112 -6.130 1.00 97.88 105 ARG A N 1
ATOM 784 C CA . ARG A 1 105 ? -3.287 10.203 -5.195 1.00 97.88 105 ARG A CA 1
ATOM 785 C C . ARG A 1 105 ? -4.752 10.143 -4.755 1.00 97.88 105 ARG A C 1
ATOM 787 O O . ARG A 1 105 ? -5.652 9.942 -5.564 1.00 97.88 105 ARG A O 1
ATOM 794 N N . LEU A 1 106 ? -4.964 10.357 -3.461 1.00 96.50 106 LEU A N 1
ATOM 795 C CA . LEU A 1 106 ? -6.280 10.523 -2.858 1.00 96.50 106 LEU A CA 1
ATOM 796 C C . LEU A 1 106 ? -6.414 11.979 -2.423 1.00 96.50 106 LEU A C 1
ATOM 798 O O . LEU A 1 106 ? -5.529 12.503 -1.751 1.00 96.50 106 LEU A O 1
ATOM 802 N N . ASP A 1 107 ? -7.525 12.616 -2.772 1.00 94.50 107 ASP A N 1
ATOM 803 C CA . ASP A 1 107 ? -7.706 14.045 -2.491 1.00 94.50 107 ASP A CA 1
ATOM 804 C C . ASP A 1 107 ? -8.109 14.313 -1.039 1.00 94.50 107 ASP A C 1
ATOM 806 O O . ASP A 1 107 ? -7.990 15.429 -0.551 1.00 94.50 107 ASP A O 1
ATOM 810 N N . PHE A 1 108 ? -8.588 13.296 -0.322 1.00 94.12 108 PHE A N 1
ATOM 811 C CA . PHE A 1 108 ? -9.154 13.426 1.023 1.00 94.12 108 PHE A CA 1
ATOM 812 C C . PHE A 1 108 ? -8.240 12.907 2.141 1.00 94.12 108 PHE A C 1
ATOM 814 O O . PHE A 1 108 ? -8.528 13.137 3.315 1.00 94.12 108 PHE A O 1
ATOM 821 N N . THR A 1 109 ? -7.148 12.215 1.816 1.00 96.00 109 THR A N 1
ATOM 822 C CA . THR A 1 109 ? -6.173 11.706 2.790 1.00 96.00 109 THR A CA 1
ATOM 823 C C . THR A 1 109 ? -4.821 11.477 2.126 1.00 96.00 109 THR A C 1
ATOM 825 O O . THR A 1 109 ? -4.722 11.385 0.907 1.00 96.00 109 THR A O 1
ATOM 828 N N . HIS A 1 110 ? -3.764 11.335 2.922 1.00 97.12 110 HIS A N 1
ATOM 829 C CA . HIS A 1 110 ? -2.468 10.950 2.380 1.00 97.12 110 HIS A CA 1
ATOM 830 C C . HIS A 1 110 ? -2.476 9.500 1.879 1.00 97.12 110 HIS A C 1
ATOM 832 O O . HIS A 1 110 ? -2.978 8.593 2.543 1.00 97.12 110 HIS A O 1
ATOM 838 N N . ALA A 1 111 ? -1.847 9.293 0.725 1.00 97.88 111 ALA A N 1
ATOM 839 C CA . ALA A 1 111 ? -1.553 7.984 0.165 1.00 97.88 111 ALA A CA 1
ATOM 840 C C . ALA A 1 111 ? -0.036 7.766 0.149 1.00 97.88 111 ALA A C 1
ATOM 842 O O . ALA A 1 111 ? 0.735 8.659 -0.214 1.00 97.88 111 ALA A O 1
ATOM 843 N N . VAL A 1 112 ? 0.384 6.569 0.543 1.00 98.50 112 VAL A N 1
ATOM 844 C CA . VAL A 1 112 ? 1.783 6.136 0.541 1.00 98.50 112 VAL A CA 1
ATOM 845 C C . VAL A 1 112 ? 1.880 4.895 -0.319 1.00 98.50 112 VAL A C 1
ATOM 847 O O . VAL A 1 112 ? 1.072 3.986 -0.166 1.00 98.50 112 VAL A O 1
ATOM 850 N N . GLY A 1 113 ? 2.857 4.820 -1.218 1.00 98.06 113 GLY A N 1
ATOM 851 C CA . GLY A 1 113 ? 2.981 3.631 -2.047 1.00 98.06 113 GLY A CA 1
ATOM 852 C C . GLY A 1 113 ? 4.199 3.611 -2.944 1.00 98.06 113 GLY A C 1
ATOM 853 O O . GLY A 1 113 ? 5.010 4.537 -2.971 1.00 98.06 113 GLY A O 1
ATOM 854 N N . LYS A 1 114 ? 4.322 2.521 -3.692 1.00 98.38 114 LYS A N 1
ATOM 855 C CA . LYS A 1 114 ? 5.414 2.290 -4.622 1.00 98.38 114 LYS A CA 1
ATOM 856 C C . LYS A 1 114 ? 4.929 1.525 -5.845 1.00 98.38 114 LYS A C 1
ATOM 858 O O . LYS A 1 114 ? 4.153 0.576 -5.769 1.00 98.38 114 LYS A O 1
ATOM 863 N N . THR A 1 115 ? 5.453 1.945 -6.987 1.00 97.62 115 THR A N 1
ATOM 864 C CA . THR A 1 115 ? 5.304 1.267 -8.273 1.00 97.62 115 THR A CA 1
ATOM 865 C C . THR A 1 115 ? 6.313 0.126 -8.409 1.00 97.62 115 THR A C 1
ATOM 867 O O . THR A 1 115 ? 7.478 0.268 -8.020 1.00 97.62 115 THR A O 1
ATOM 870 N N . GLY A 1 116 ? 5.887 -0.981 -9.010 1.00 95.62 116 GLY A N 1
ATOM 871 C CA . GLY A 1 116 ? 6.755 -2.065 -9.470 1.00 95.62 116 GLY A CA 1
ATOM 872 C C . GLY A 1 116 ? 6.470 -2.376 -10.935 1.00 95.62 116 GLY A C 1
ATOM 873 O O . GLY A 1 116 ? 5.329 -2.294 -11.393 1.00 95.62 116 GLY A O 1
ATOM 874 N N . THR A 1 117 ? 7.502 -2.670 -11.717 1.00 94.88 117 THR A N 1
ATOM 875 C CA . THR A 1 117 ? 7.355 -3.082 -13.119 1.00 94.88 117 THR A CA 1
ATOM 876 C C . THR A 1 117 ? 8.487 -4.033 -13.451 1.00 94.88 117 THR A C 1
ATOM 878 O O . THR A 1 117 ? 9.650 -3.666 -13.290 1.00 94.88 117 THR A O 1
ATOM 881 N N . SER A 1 118 ? 8.150 -5.256 -13.855 1.00 93.00 118 SER A N 1
ATOM 882 C CA . SER A 1 118 ? 9.157 -6.244 -14.233 1.00 93.00 118 SER A CA 1
ATOM 883 C C . SER A 1 118 ? 9.661 -6.001 -15.656 1.00 93.00 118 SER A C 1
ATOM 885 O O . SER A 1 118 ? 9.064 -5.271 -16.457 1.00 93.00 118 SER A O 1
ATOM 887 N N . SER A 1 119 ? 10.793 -6.620 -15.981 1.00 91.62 119 SER A N 1
ATOM 888 C CA . SER A 1 119 ? 11.385 -6.554 -17.314 1.00 91.62 119 SER A CA 1
ATOM 889 C C . SER A 1 119 ? 10.385 -6.955 -18.402 1.00 91.62 119 SER A C 1
ATOM 891 O O . SER A 1 119 ? 9.632 -7.916 -18.250 1.00 91.62 119 SER A O 1
ATOM 893 N N . LYS A 1 120 ? 10.416 -6.246 -19.538 1.00 92.88 120 LYS A N 1
ATOM 894 C CA . LYS A 1 120 ? 9.520 -6.471 -20.690 1.00 92.88 120 LYS A CA 1
ATOM 895 C C . LYS A 1 120 ? 8.022 -6.356 -20.353 1.00 92.88 120 LYS A C 1
ATOM 897 O O . LYS A 1 120 ? 7.207 -6.959 -21.043 1.00 92.88 120 LYS A O 1
ATOM 902 N N . TYR A 1 121 ? 7.663 -5.583 -19.322 1.00 94.88 121 TYR A N 1
ATOM 903 C CA . TYR A 1 121 ? 6.271 -5.279 -18.959 1.00 94.88 121 TYR A CA 1
ATOM 904 C C . TYR A 1 121 ? 5.420 -6.526 -18.680 1.00 94.88 121 TYR A C 1
ATOM 906 O O . TYR A 1 121 ? 4.243 -6.573 -19.034 1.00 94.88 121 TYR A O 1
ATOM 914 N N . ARG A 1 122 ? 6.018 -7.571 -18.100 1.00 94.94 122 ARG A N 1
ATOM 915 C CA . ARG A 1 122 ? 5.297 -8.818 -17.791 1.00 94.94 122 ARG A CA 1
ATOM 916 C C . ARG A 1 122 ? 4.409 -8.673 -16.561 1.00 94.94 122 ARG A C 1
ATOM 918 O O . ARG A 1 122 ? 3.315 -9.222 -16.529 1.00 94.94 122 ARG A O 1
ATOM 925 N N . ASP A 1 123 ? 4.870 -7.878 -15.601 1.00 95.25 123 ASP A N 1
ATOM 926 C CA . ASP A 1 123 ? 4.189 -7.617 -14.344 1.00 95.25 123 ASP A CA 1
ATOM 927 C C . ASP A 1 123 ? 4.178 -6.121 -14.054 1.00 95.25 123 ASP A C 1
ATOM 929 O O . ASP A 1 123 ? 5.217 -5.451 -14.098 1.00 95.25 123 ASP A O 1
ATOM 933 N N . ALA A 1 124 ? 3.012 -5.611 -13.682 1.00 96.44 124 ALA A N 1
ATOM 934 C CA . ALA A 1 124 ? 2.828 -4.250 -13.219 1.00 96.44 124 ALA A CA 1
ATOM 935 C C . ALA A 1 124 ? 2.185 -4.267 -11.831 1.00 96.44 124 ALA A C 1
ATOM 937 O O . ALA A 1 124 ? 1.114 -4.834 -11.633 1.00 96.44 124 ALA A O 1
ATOM 938 N N . TRP A 1 125 ? 2.849 -3.627 -10.873 1.00 97.19 125 TRP A N 1
ATOM 939 C CA . TRP A 1 125 ? 2.459 -3.627 -9.468 1.00 97.19 125 TRP A CA 1
ATOM 940 C C . TRP A 1 125 ? 2.238 -2.207 -8.973 1.00 97.19 125 TRP A C 1
ATOM 942 O O . TRP A 1 125 ? 3.035 -1.305 -9.259 1.00 97.19 125 TRP A O 1
ATOM 952 N N . PHE A 1 126 ? 1.225 -2.031 -8.139 1.00 98.50 126 PHE A N 1
ATOM 953 C CA . PHE A 1 126 ? 1.148 -0.893 -7.241 1.00 98.50 126 PHE A CA 1
ATOM 954 C C . PHE A 1 126 ? 0.845 -1.382 -5.829 1.00 98.50 126 PHE A C 1
ATOM 956 O O . PHE A 1 126 ? -0.198 -1.981 -5.583 1.00 98.50 126 PHE A O 1
ATOM 963 N N . MET A 1 127 ? 1.769 -1.122 -4.909 1.00 98.50 127 MET A N 1
ATOM 964 C CA . MET A 1 127 ? 1.609 -1.422 -3.489 1.00 98.50 127 MET A CA 1
ATOM 965 C C . MET A 1 127 ? 1.453 -0.109 -2.743 1.00 98.50 127 MET A C 1
ATOM 967 O O . MET A 1 127 ? 2.297 0.777 -2.886 1.00 98.50 127 MET A O 1
ATOM 971 N N . GLY A 1 128 ? 0.407 0.031 -1.941 1.00 98.25 128 GLY A N 1
ATOM 972 C CA . GLY A 1 128 ? 0.197 1.267 -1.203 1.00 98.25 128 GLY A CA 1
ATOM 973 C C . GLY A 1 128 ? -0.750 1.124 -0.032 1.00 98.25 128 GLY A C 1
ATOM 974 O O . GLY A 1 128 ? -1.461 0.132 0.111 1.00 98.25 128 GLY A O 1
ATOM 975 N N . PHE A 1 129 ? -0.764 2.138 0.817 1.00 98.56 129 PHE A N 1
ATOM 976 C CA . PHE A 1 129 ? -1.655 2.212 1.956 1.00 98.56 129 PHE A CA 1
ATOM 977 C C . PHE A 1 129 ? -2.108 3.640 2.247 1.00 98.56 129 PHE A C 1
ATOM 979 O O . PHE A 1 129 ? -1.500 4.636 1.848 1.00 98.56 129 PHE A O 1
ATOM 986 N N . SER A 1 130 ? -3.214 3.689 2.974 1.00 97.12 130 SER A N 1
ATOM 987 C CA . SER A 1 130 ? -3.745 4.862 3.664 1.00 97.12 130 SER A CA 1
ATOM 988 C C . SER A 1 130 ? -3.610 4.644 5.174 1.00 97.12 130 SER A C 1
ATOM 990 O O . SER A 1 130 ? -3.076 3.626 5.613 1.00 97.12 130 SER A O 1
ATOM 992 N N . GLY A 1 131 ? -4.168 5.534 5.992 1.00 95.12 131 GLY A N 1
ATOM 993 C CA . GLY A 1 131 ? -4.194 5.324 7.440 1.00 95.12 131 GLY A CA 1
ATOM 994 C C . GLY A 1 131 ? -4.979 4.098 7.927 1.00 95.12 131 GLY A C 1
ATOM 995 O O . GLY A 1 131 ? -4.792 3.698 9.071 1.00 95.12 131 GLY A O 1
ATOM 996 N N . ARG A 1 132 ? -5.867 3.505 7.110 1.00 95.12 132 ARG A N 1
ATOM 997 C CA . ARG A 1 132 ? -6.704 2.353 7.521 1.00 95.12 132 ARG A CA 1
ATOM 998 C C . ARG A 1 132 ? -6.385 1.066 6.771 1.00 95.12 132 ARG A C 1
ATOM 1000 O O . ARG A 1 132 ? -6.333 0.010 7.389 1.00 95.12 132 ARG A O 1
ATOM 1007 N N . TYR A 1 133 ? -6.205 1.156 5.455 1.00 97.38 133 TYR A N 1
ATOM 1008 C CA . TYR A 1 133 ? -6.064 -0.010 4.582 1.00 97.38 133 TYR A CA 1
ATOM 1009 C C . TYR A 1 133 ? -4.714 -0.033 3.883 1.00 97.38 133 TYR A C 1
ATOM 1011 O O . TYR A 1 133 ? -4.195 1.019 3.496 1.00 97.38 133 TYR A O 1
ATOM 1019 N N . VAL A 1 134 ? -4.212 -1.248 3.681 1.00 98.25 134 VAL A N 1
ATOM 1020 C CA . VAL A 1 134 ? -3.059 -1.579 2.844 1.00 98.25 134 VAL A CA 1
ATOM 1021 C C . VAL A 1 134 ? -3.584 -2.418 1.689 1.00 98.25 134 VAL A C 1
ATOM 1023 O O . VAL A 1 134 ? -4.247 -3.427 1.919 1.00 98.25 134 VAL A O 1
ATOM 1026 N N . THR A 1 135 ? -3.280 -2.007 0.465 1.00 98.44 135 THR A N 1
ATOM 1027 C CA . THR A 1 135 ? -3.806 -2.623 -0.754 1.00 98.44 135 THR A CA 1
ATOM 1028 C C . THR A 1 135 ? -2.674 -2.799 -1.755 1.00 98.44 135 THR A C 1
ATOM 1030 O O . THR A 1 135 ? -1.876 -1.886 -1.984 1.00 98.44 135 THR A O 1
ATOM 1033 N N . GLY A 1 136 ? -2.611 -3.980 -2.361 1.00 98.19 136 GLY A N 1
ATOM 1034 C CA . GLY A 1 136 ? -1.708 -4.287 -3.460 1.00 98.19 136 GLY A CA 1
ATOM 1035 C C . GLY A 1 136 ? -2.502 -4.633 -4.710 1.00 98.19 136 GLY A C 1
ATOM 1036 O O . GLY A 1 136 ? -3.428 -5.436 -4.640 1.00 98.19 136 GLY A O 1
ATOM 1037 N N . ILE A 1 137 ? -2.135 -4.037 -5.840 1.00 98.31 137 ILE A N 1
ATOM 1038 C CA . ILE A 1 137 ? -2.686 -4.348 -7.159 1.00 98.31 137 ILE A CA 1
ATOM 1039 C C . ILE A 1 137 ? -1.571 -4.943 -8.009 1.00 98.31 137 ILE A C 1
ATOM 1041 O O . ILE A 1 137 ? -0.515 -4.326 -8.173 1.00 98.31 137 ILE A O 1
ATOM 1045 N N . TRP A 1 138 ? -1.824 -6.122 -8.567 1.00 97.50 138 TRP A N 1
ATOM 1046 C CA . TRP A 1 138 ? -0.984 -6.753 -9.577 1.00 97.50 138 TRP A CA 1
ATOM 1047 C C . TRP A 1 138 ? -1.767 -6.908 -10.869 1.00 97.50 138 TRP A C 1
ATOM 1049 O O . TRP A 1 138 ? -2.928 -7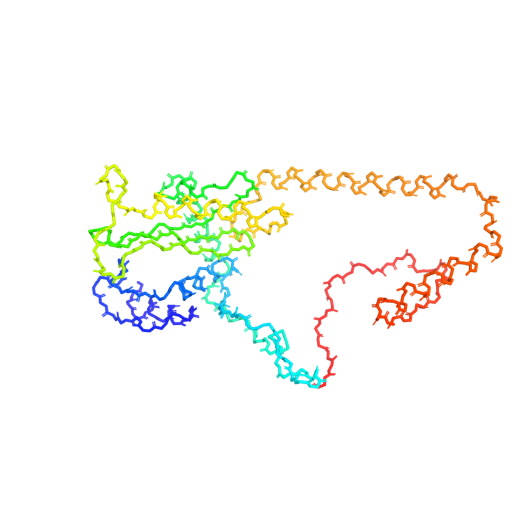.311 -10.854 1.00 97.50 138 TRP A O 1
ATOM 1059 N N . ILE A 1 139 ? -1.110 -6.602 -11.981 1.00 96.38 139 ILE A N 1
ATOM 1060 C CA . ILE A 1 139 ? -1.589 -6.912 -13.319 1.00 96.38 139 ILE A CA 1
ATOM 1061 C C . ILE A 1 139 ? -0.472 -7.652 -14.043 1.00 96.38 139 ILE A C 1
ATOM 1063 O O . ILE A 1 139 ? 0.631 -7.124 -14.211 1.00 96.38 139 ILE A O 1
ATOM 1067 N N . GLY A 1 140 ? -0.786 -8.853 -14.503 1.00 95.06 140 GLY A N 1
ATOM 1068 C CA . GLY A 1 140 ? 0.083 -9.695 -15.307 1.00 95.06 140 GLY A CA 1
ATOM 1069 C C . GLY A 1 140 ? -0.747 -10.705 -16.089 1.00 95.06 140 GLY A C 1
ATOM 1070 O O . GLY A 1 140 ? -1.976 -10.715 -16.011 1.00 95.06 140 GLY A O 1
ATOM 1071 N N . LYS A 1 141 ? -0.069 -11.533 -16.879 1.00 94.94 141 LYS A N 1
ATOM 1072 C CA . LYS A 1 141 ? -0.684 -12.673 -17.567 1.00 94.94 141 LYS A CA 1
ATOM 1073 C C . LYS A 1 141 ? -0.110 -13.957 -16.995 1.00 94.94 141 LYS A C 1
ATOM 1075 O O . LYS A 1 141 ? 1.107 -14.055 -16.854 1.00 94.94 141 LYS A O 1
ATOM 1080 N N . ASP A 1 142 ? -0.956 -14.960 -16.792 1.00 94.56 142 ASP A N 1
ATOM 1081 C CA . ASP A 1 142 ? -0.531 -16.266 -16.265 1.00 94.56 142 ASP A CA 1
ATOM 1082 C C . ASP A 1 142 ? 0.498 -16.959 -17.170 1.00 94.56 142 ASP A C 1
ATOM 1084 O O . ASP A 1 142 ? 1.397 -17.649 -16.704 1.00 94.56 142 ASP A O 1
ATOM 1088 N N . ASN A 1 143 ? 0.433 -16.705 -18.481 1.00 94.19 143 ASN A N 1
ATOM 1089 C CA . ASN A 1 143 ? 1.411 -17.195 -19.456 1.00 94.19 143 ASN A CA 1
ATOM 1090 C C . ASN A 1 143 ? 2.694 -16.343 -19.550 1.00 94.19 143 ASN A C 1
ATOM 1092 O O . ASN A 1 143 ? 3.474 -16.511 -20.489 1.00 94.19 143 ASN A O 1
ATOM 1096 N N . TYR A 1 144 ? 2.897 -15.397 -18.628 1.00 90.75 144 TYR A N 1
ATOM 1097 C CA . TYR A 1 144 ? 4.094 -14.561 -18.499 1.00 90.75 144 TYR A CA 1
ATOM 1098 C C . TYR A 1 144 ? 4.445 -13.716 -19.744 1.00 90.75 144 TYR A C 1
ATOM 1100 O O . TYR A 1 144 ? 5.578 -13.249 -19.929 1.00 90.75 144 TYR A O 1
ATOM 1108 N N . ARG A 1 145 ? 3.465 -13.495 -20.629 1.00 95.56 145 ARG A N 1
ATOM 1109 C CA . ARG A 1 145 ? 3.616 -12.616 -21.795 1.00 95.56 145 ARG A CA 1
ATOM 1110 C C . ARG A 1 145 ? 3.516 -11.143 -21.378 1.00 95.56 145 ARG A C 1
ATOM 1112 O O . ARG A 1 145 ? 2.804 -10.831 -20.426 1.00 95.56 145 ARG A O 1
ATOM 1119 N N . PRO A 1 146 ? 4.158 -10.221 -22.120 1.00 96.19 146 PRO A N 1
ATOM 1120 C CA . PRO A 1 146 ? 4.024 -8.790 -21.875 1.00 96.19 146 PRO A CA 1
ATOM 1121 C C . PRO A 1 146 ? 2.567 -8.312 -21.838 1.00 96.19 146 PRO A C 1
ATOM 1123 O O . PRO A 1 146 ? 1.705 -8.770 -22.609 1.00 96.19 146 PRO A O 1
ATOM 1126 N N . VAL A 1 147 ? 2.314 -7.350 -20.957 1.00 95.12 147 VAL A N 1
ATOM 1127 C CA . VAL A 1 147 ? 1.058 -6.615 -20.853 1.00 95.12 147 VAL A CA 1
ATOM 1128 C C . VAL A 1 147 ? 1.257 -5.245 -21.491 1.00 95.12 147 VAL A C 1
ATOM 1130 O O . VAL A 1 147 ? 2.135 -4.478 -21.097 1.00 95.12 147 VAL A O 1
ATOM 1133 N N . TYR A 1 148 ? 0.421 -4.935 -22.476 1.00 93.69 148 TYR A N 1
ATOM 1134 C CA . TYR A 1 148 ? 0.383 -3.636 -23.137 1.00 93.69 148 TYR A CA 1
ATOM 1135 C C . TYR A 1 148 ? -0.973 -2.985 -22.880 1.00 93.69 148 TYR A C 1
ATOM 1137 O O . TYR A 1 148 ? -1.994 -3.669 -22.798 1.00 93.69 148 TYR A O 1
ATOM 1145 N N . ALA A 1 149 ? -0.977 -1.665 -22.731 1.00 86.81 149 ALA A N 1
ATOM 1146 C CA . ALA A 1 149 ? -2.193 -0.869 -22.738 1.00 86.81 149 ALA A CA 1
ATOM 1147 C C . ALA A 1 149 ? -2.798 -0.825 -24.153 1.00 86.81 149 ALA A C 1
ATOM 1149 O O . ALA A 1 149 ? -2.123 -1.128 -25.136 1.00 86.81 149 ALA A O 1
ATOM 1150 N N . ALA A 1 150 ? -4.053 -0.378 -24.266 1.00 85.44 150 ALA A N 1
ATOM 1151 C CA . ALA A 1 150 ? -4.771 -0.287 -25.543 1.00 85.44 150 ALA A CA 1
ATOM 1152 C C . ALA A 1 150 ? -4.050 0.562 -26.613 1.00 85.44 150 ALA A C 1
ATOM 1154 O O . ALA A 1 150 ? -4.234 0.349 -27.802 1.00 85.44 150 ALA A O 1
ATOM 1155 N N . ASN A 1 151 ? -3.193 1.499 -26.199 1.00 89.00 151 ASN A N 1
ATOM 1156 C CA . ASN A 1 151 ? -2.366 2.328 -27.083 1.00 89.00 151 ASN A CA 1
ATOM 1157 C C . ASN A 1 151 ? -0.966 1.739 -27.348 1.00 89.00 151 ASN A C 1
ATOM 1159 O O . ASN A 1 151 ? -0.024 2.485 -27.609 1.00 89.00 151 ASN A O 1
ATOM 1163 N N . SER A 1 152 ? -0.805 0.424 -27.189 1.00 89.31 152 SER A N 1
ATOM 1164 C CA . SER A 1 152 ? 0.443 -0.331 -27.381 1.00 89.31 152 SER A CA 1
ATOM 1165 C C . SER A 1 152 ? 1.626 0.074 -26.489 1.00 89.31 152 SER A C 1
ATOM 1167 O O . SER A 1 152 ? 2.733 -0.437 -26.664 1.00 89.31 152 SER A O 1
ATOM 1169 N N . ARG A 1 153 ? 1.434 0.938 -25.481 1.00 91.50 153 ARG A N 1
ATOM 1170 C CA . ARG A 1 153 ? 2.471 1.217 -24.472 1.00 91.50 153 ARG A CA 1
ATOM 1171 C C . ARG A 1 153 ? 2.570 0.079 -23.462 1.00 91.50 153 ARG A C 1
ATOM 1173 O O . ARG A 1 153 ? 1.558 -0.486 -23.056 1.00 91.50 153 ARG A O 1
ATOM 1180 N N . GLY A 1 154 ? 3.789 -0.238 -23.028 1.00 93.38 154 GLY A N 1
ATOM 1181 C CA . GLY A 1 154 ? 4.026 -1.241 -21.987 1.00 93.38 154 GLY A CA 1
ATOM 1182 C C . GLY A 1 154 ? 3.330 -0.881 -20.673 1.00 93.38 154 GLY A C 1
ATOM 1183 O O . GLY A 1 154 ? 3.372 0.274 -20.239 1.00 93.38 154 GLY A O 1
ATOM 1184 N N . MET A 1 155 ? 2.681 -1.861 -20.043 1.00 96.06 155 MET A N 1
ATOM 1185 C CA . MET A 1 155 ? 2.013 -1.668 -18.758 1.00 96.06 155 MET A CA 1
ATOM 1186 C C . MET A 1 155 ? 3.050 -1.424 -17.659 1.00 96.06 155 MET A C 1
ATOM 1188 O O . MET A 1 155 ? 4.008 -2.180 -17.503 1.00 96.06 155 MET A O 1
ATOM 1192 N N . THR A 1 156 ? 2.840 -0.374 -16.869 1.00 96.00 156 THR A N 1
ATOM 1193 C CA . THR A 1 156 ? 3.705 -0.033 -15.730 1.00 96.00 156 THR A CA 1
ATOM 1194 C C . THR A 1 156 ? 2.891 0.108 -14.453 1.00 96.00 156 THR A C 1
ATOM 1196 O O . THR A 1 156 ? 1.693 0.394 -14.493 1.00 96.00 156 THR A O 1
ATOM 1199 N N . GLY A 1 157 ? 3.545 -0.019 -13.301 1.00 95.06 157 GLY A N 1
ATOM 1200 C CA . GLY A 1 157 ? 2.894 0.098 -11.995 1.00 95.06 157 GLY A CA 1
ATOM 1201 C C . GLY A 1 157 ? 2.180 1.437 -11.767 1.00 95.06 157 GLY A C 1
ATOM 1202 O O . GLY A 1 157 ? 1.142 1.482 -11.119 1.00 95.06 157 GLY A O 1
ATOM 1203 N N . GLY A 1 158 ? 2.698 2.530 -12.340 1.00 95.56 158 GLY A N 1
ATOM 1204 C CA . GLY A 1 158 ? 2.114 3.877 -12.222 1.00 95.56 158 GLY A CA 1
ATOM 1205 C C . GLY A 1 158 ? 0.917 4.148 -13.142 1.00 95.56 158 GLY A C 1
ATOM 1206 O O . GLY A 1 158 ? 0.300 5.212 -13.050 1.00 95.56 158 GLY A O 1
ATOM 1207 N N . SER A 1 159 ? 0.607 3.209 -14.041 1.00 94.50 159 SER A N 1
ATOM 1208 C CA . SER A 1 159 ? -0.484 3.319 -15.012 1.00 94.50 159 SER A CA 1
ATOM 1209 C C . SER A 1 159 ? -1.788 2.731 -14.456 1.00 94.50 159 SER A C 1
ATOM 1211 O O . SER A 1 159 ? -2.308 3.245 -13.467 1.00 94.50 159 SER A O 1
ATOM 1213 N N . LEU A 1 160 ? -2.320 1.668 -15.060 1.00 96.38 160 LEU A N 1
ATOM 1214 C CA . LEU A 1 160 ? -3.576 1.046 -14.646 1.00 96.38 160 LEU A CA 1
ATOM 1215 C C . LEU A 1 160 ? -3.560 0.524 -13.192 1.00 96.38 160 LEU A C 1
ATOM 1217 O O . LEU A 1 160 ? -4.523 0.814 -12.487 1.00 96.38 160 LEU A O 1
ATOM 1221 N N . PRO A 1 161 ? -2.499 -0.140 -12.677 1.00 97.69 161 PRO A N 1
ATOM 1222 C CA . PRO A 1 161 ? -2.499 -0.629 -11.295 1.00 97.69 161 PRO A CA 1
ATOM 1223 C C . PRO A 1 161 ? -2.687 0.481 -10.252 1.00 97.69 161 PRO A C 1
ATOM 1225 O O . PRO A 1 161 ? -3.497 0.344 -9.341 1.00 97.69 161 PRO A O 1
ATOM 1228 N N . ALA A 1 162 ? -1.978 1.605 -10.404 1.00 98.44 162 ALA A N 1
ATOM 1229 C CA . ALA A 1 162 ? -2.112 2.756 -9.513 1.00 98.44 162 ALA A CA 1
ATOM 1230 C C . ALA A 1 162 ? -3.502 3.410 -9.588 1.00 98.44 162 ALA A C 1
ATOM 1232 O O . ALA A 1 162 ? -4.006 3.863 -8.564 1.00 98.44 162 ALA A O 1
ATOM 1233 N N . ARG A 1 163 ? -4.132 3.436 -10.773 1.00 97.94 163 ARG A N 1
ATOM 1234 C CA . ARG A 1 163 ? -5.506 3.944 -10.943 1.00 97.94 163 ARG A CA 1
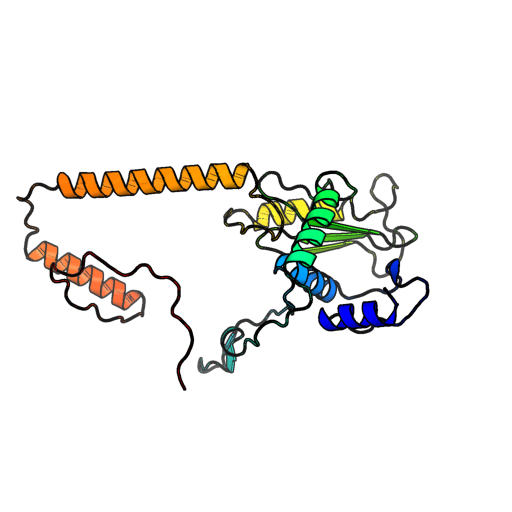ATOM 1235 C C . ARG A 1 163 ? -6.537 3.038 -10.278 1.00 97.94 163 ARG A C 1
ATOM 1237 O O . ARG A 1 163 ? -7.333 3.526 -9.490 1.00 97.94 163 ARG A O 1
ATOM 1244 N N . ILE A 1 164 ? -6.458 1.724 -10.506 1.00 98.38 164 ILE A N 1
ATOM 1245 C CA . ILE A 1 164 ? -7.335 0.747 -9.839 1.00 98.38 164 ILE A CA 1
ATOM 1246 C C . ILE A 1 164 ? -7.196 0.862 -8.319 1.00 98.38 164 ILE A C 1
ATOM 1248 O O . ILE A 1 164 ? -8.191 0.854 -7.600 1.00 98.38 164 ILE A O 1
ATOM 1252 N N . TRP A 1 165 ? -5.964 1.012 -7.820 1.00 98.69 165 TRP A N 1
ATOM 1253 C CA . TRP A 1 165 ? -5.725 1.229 -6.395 1.00 98.69 165 TRP A CA 1
ATOM 1254 C C . TRP A 1 165 ? -6.430 2.494 -5.891 1.00 98.69 165 TRP A C 1
ATOM 1256 O O . TRP A 1 165 ? -7.070 2.459 -4.844 1.00 98.69 165 TRP A O 1
ATOM 1266 N N . GLN A 1 166 ? -6.340 3.600 -6.633 1.00 98.56 166 GLN A N 1
ATOM 1267 C CA . GLN A 1 166 ? -6.973 4.871 -6.278 1.00 98.56 166 GLN A CA 1
ATOM 1268 C C . GLN A 1 166 ? -8.495 4.751 -6.200 1.00 98.56 166 GLN A C 1
ATOM 1270 O O . GLN A 1 166 ? -9.095 5.176 -5.208 1.00 98.56 166 GLN A O 1
ATOM 1275 N N . GLU A 1 167 ? -9.103 4.138 -7.214 1.00 98.31 167 GLU A N 1
ATOM 1276 C CA . GLU A 1 167 ? -10.552 3.960 -7.308 1.00 98.31 167 GLU A CA 1
ATOM 1277 C C . GLU A 1 167 ? -11.052 3.053 -6.181 1.00 98.31 167 GLU A C 1
ATOM 1279 O O . GLU A 1 167 ? -11.964 3.420 -5.435 1.00 98.31 167 GLU A O 1
ATOM 1284 N N . PHE A 1 168 ? -10.382 1.915 -5.975 1.00 98.31 168 PHE A N 1
ATOM 1285 C CA . PHE A 1 168 ? -10.689 0.996 -4.882 1.00 98.31 168 PHE A CA 1
ATOM 1286 C C . PHE A 1 168 ? -10.615 1.694 -3.521 1.00 98.31 168 PHE A C 1
ATOM 1288 O O . PHE A 1 168 ? -11.529 1.580 -2.707 1.00 98.31 168 PHE A O 1
ATOM 1295 N N . MET A 1 169 ? -9.544 2.450 -3.268 1.00 97.94 169 MET A N 1
ATOM 1296 C CA . MET A 1 169 ? -9.353 3.138 -1.992 1.00 97.94 169 MET A CA 1
ATOM 1297 C C . MET A 1 169 ? -10.355 4.276 -1.792 1.00 97.94 169 MET A C 1
ATOM 1299 O O . MET A 1 169 ? -10.766 4.521 -0.659 1.00 97.94 169 MET A O 1
ATOM 1303 N N . SER A 1 170 ? -10.789 4.938 -2.864 1.00 96.62 170 SER A N 1
ATOM 1304 C CA . SER A 1 170 ? -11.845 5.955 -2.801 1.00 96.62 170 SER A CA 1
ATOM 1305 C C . SER A 1 170 ? -13.169 5.358 -2.321 1.00 96.62 170 SER A C 1
ATOM 1307 O O . SER A 1 170 ? -13.826 5.940 -1.458 1.00 96.62 170 SER A O 1
ATOM 1309 N N . VAL A 1 171 ? -13.513 4.156 -2.794 1.00 96.81 171 VAL A N 1
ATOM 1310 C CA . VAL A 1 171 ? -14.710 3.422 -2.350 1.00 96.81 171 VAL A CA 1
ATOM 1311 C C . VAL A 1 171 ? -14.527 2.820 -0.952 1.00 96.81 171 VAL A C 1
ATOM 1313 O O . VAL A 1 171 ? -15.424 2.902 -0.114 1.00 96.81 171 VAL A O 1
ATOM 1316 N N . ALA A 1 172 ? -13.353 2.268 -0.638 1.00 95.88 172 ALA A N 1
ATOM 1317 C CA . ALA A 1 172 ? -13.076 1.686 0.680 1.00 95.88 172 ALA A CA 1
ATOM 1318 C C . ALA A 1 172 ? -13.204 2.710 1.828 1.00 95.88 172 ALA A C 1
ATOM 1320 O O . ALA A 1 172 ? -13.465 2.345 2.978 1.00 95.88 172 ALA A O 1
ATOM 1321 N N . HIS A 1 173 ? -13.048 4.000 1.516 1.00 95.31 173 HIS A N 1
ATOM 1322 C CA . HIS A 1 173 ? -13.040 5.110 2.470 1.00 95.31 173 HIS A CA 1
ATOM 1323 C C . HIS A 1 173 ? -14.322 5.943 2.519 1.00 95.31 173 HIS A C 1
ATOM 1325 O O . HIS A 1 173 ? -14.298 7.057 3.045 1.00 95.31 173 HIS A O 1
ATOM 1331 N N . LEU A 1 174 ? -15.462 5.420 2.062 1.00 90.38 174 LEU A N 1
ATOM 1332 C CA . LEU A 1 174 ? -16.737 6.155 2.108 1.00 90.38 174 LEU A CA 1
ATOM 1333 C C . LEU A 1 174 ? -17.095 6.687 3.511 1.00 90.38 174 LEU A C 1
ATOM 1335 O O . LEU A 1 174 ? -17.613 7.793 3.633 1.00 90.38 174 LEU A O 1
ATOM 1339 N N . LYS A 1 175 ? -16.758 5.949 4.580 1.00 81.00 175 LYS A N 1
ATOM 1340 C CA . LYS A 1 175 ? -17.016 6.363 5.974 1.00 81.00 175 LYS A CA 1
ATOM 1341 C C . LYS A 1 175 ? -16.031 7.415 6.518 1.00 81.00 175 LYS A C 1
ATOM 1343 O O . LYS A 1 175 ? -16.204 7.848 7.651 1.00 81.00 175 LYS A O 1
ATOM 1348 N N . LYS A 1 176 ? -14.998 7.802 5.753 1.00 77.88 176 LYS A N 1
ATOM 1349 C CA . LYS A 1 176 ? -13.962 8.828 6.040 1.00 77.88 176 LYS A CA 1
ATOM 1350 C C . LYS A 1 176 ? -13.274 8.796 7.421 1.00 77.88 176 LYS A C 1
ATOM 1352 O O . LYS A 1 176 ? -12.460 9.672 7.715 1.00 77.88 176 LYS A O 1
ATOM 1357 N N . ASP A 1 177 ? -13.492 7.765 8.233 1.00 86.12 177 ASP A N 1
ATOM 1358 C CA . ASP A 1 177 ? -12.738 7.508 9.460 1.00 86.12 177 ASP A CA 1
ATOM 1359 C C . ASP A 1 177 ? -11.366 6.901 9.126 1.00 86.12 177 ASP A C 1
ATOM 1361 O O . ASP A 1 177 ? -11.149 5.687 9.143 1.00 86.12 177 ASP A O 1
ATOM 1365 N N . ILE A 1 178 ? -10.435 7.778 8.752 1.00 93.06 178 ILE A N 1
ATOM 1366 C CA . ILE A 1 178 ? -9.097 7.403 8.297 1.00 93.06 178 ILE A CA 1
ATOM 1367 C C . ILE A 1 178 ? -8.075 7.842 9.353 1.00 93.06 178 ILE A C 1
ATOM 1369 O O . ILE A 1 178 ? -7.924 9.046 9.597 1.00 93.06 178 ILE A O 1
ATOM 1373 N N . PRO A 1 179 ? -7.351 6.898 9.983 1.00 93.50 179 PRO A N 1
ATOM 1374 C CA . PRO A 1 179 ? -6.264 7.212 10.902 1.00 93.50 179 PRO A CA 1
ATOM 1375 C C . PRO A 1 179 ? -5.131 7.995 10.227 1.00 93.50 179 PRO A C 1
ATOM 1377 O O . PRO A 1 179 ? -5.072 8.135 9.007 1.00 93.50 179 PRO A O 1
ATOM 1380 N N . MET A 1 180 ? -4.201 8.509 11.030 1.00 94.00 180 MET A N 1
ATOM 1381 C CA . MET A 1 180 ? -2.995 9.135 10.487 1.00 94.00 180 MET A CA 1
ATOM 1382 C C . MET A 1 180 ? -1.971 8.072 10.102 1.00 94.00 180 MET A C 1
ATOM 1384 O O . MET A 1 180 ? -1.815 7.067 10.794 1.00 94.00 180 MET A O 1
ATOM 1388 N N . ILE A 1 181 ? -1.229 8.338 9.034 1.00 96.75 181 ILE A N 1
ATOM 1389 C CA . ILE A 1 181 ? -0.074 7.527 8.660 1.00 96.75 181 ILE A CA 1
ATOM 1390 C C . ILE A 1 181 ? 1.125 7.964 9.514 1.00 96.75 181 ILE A C 1
ATOM 1392 O O . ILE A 1 181 ? 1.425 9.162 9.549 1.00 96.75 181 ILE A O 1
ATOM 1396 N N . PRO A 1 182 ? 1.848 7.039 10.175 1.00 96.62 182 PRO A N 1
ATOM 1397 C CA . PRO A 1 182 ? 3.044 7.388 10.934 1.00 96.62 182 PRO A CA 1
ATOM 1398 C C . PRO A 1 182 ? 4.045 8.174 10.079 1.00 96.62 182 PRO A C 1
ATOM 1400 O O . PRO A 1 182 ? 4.439 7.716 9.006 1.00 96.62 182 PRO A O 1
ATOM 1403 N N . GLY A 1 183 ? 4.472 9.340 10.570 1.00 96.06 183 GLY A N 1
ATOM 1404 C CA . GLY A 1 183 ? 5.478 10.183 9.919 1.00 96.06 183 GLY A CA 1
ATOM 1405 C C . GLY A 1 183 ? 4.925 11.221 8.946 1.00 96.06 183 GLY A C 1
ATOM 1406 O O . GLY A 1 183 ? 5.694 12.049 8.458 1.00 96.06 183 GLY A O 1
ATOM 1407 N N . LEU A 1 184 ? 3.619 11.227 8.680 1.00 96.75 184 LEU A N 1
ATOM 1408 C CA . LEU A 1 184 ? 2.985 12.245 7.846 1.00 96.75 184 LEU A CA 1
ATOM 1409 C C . LEU A 1 184 ? 2.166 13.225 8.694 1.00 96.75 184 LEU A C 1
ATOM 1411 O O . LEU A 1 184 ? 1.596 12.820 9.711 1.00 96.75 184 LEU A O 1
ATOM 1415 N N . PRO A 1 185 ? 2.100 14.510 8.296 1.00 94.88 185 PRO A N 1
ATOM 1416 C CA . PRO A 1 185 ? 1.173 15.451 8.908 1.00 94.88 185 PRO A CA 1
ATOM 1417 C C . PRO A 1 185 ? -0.278 15.034 8.633 1.00 94.88 185 PRO A C 1
ATOM 1419 O O . PRO A 1 185 ? -0.557 14.168 7.802 1.00 94.88 185 PRO A O 1
ATOM 1422 N N . ILE A 1 186 ? -1.221 15.656 9.339 1.00 92.88 186 ILE A N 1
ATOM 1423 C CA . ILE A 1 186 ? -2.639 15.474 9.033 1.00 92.88 186 ILE A CA 1
ATOM 1424 C C . ILE A 1 186 ? -2.967 16.095 7.671 1.00 92.88 186 ILE A C 1
ATOM 1426 O O . ILE A 1 186 ? -2.551 17.216 7.376 1.00 92.88 186 ILE A O 1
ATOM 1430 N N . HIS A 1 187 ? -3.751 15.387 6.859 1.00 94.31 187 HIS A N 1
ATOM 1431 C CA . HIS A 1 187 ? -4.197 15.914 5.577 1.00 94.31 187 HIS A CA 1
ATOM 1432 C C . HIS A 1 187 ? -5.128 17.127 5.783 1.00 94.31 187 HIS A C 1
ATOM 1434 O O . HIS A 1 187 ? -6.005 17.059 6.653 1.00 94.31 187 HIS A O 1
ATOM 1440 N N . PRO A 1 188 ? -5.028 18.205 4.979 1.00 92.94 188 PRO A N 1
ATOM 1441 C CA . PRO A 1 188 ? -5.854 19.406 5.146 1.00 92.94 188 PRO A CA 1
ATOM 1442 C C . PRO A 1 188 ? -7.361 19.129 5.205 1.00 92.94 188 PRO A C 1
ATOM 1444 O O . PRO A 1 188 ? -8.045 19.627 6.093 1.00 92.94 188 PRO A O 1
ATOM 1447 N N . ILE A 1 189 ? -7.878 18.260 4.328 1.00 91.12 189 ILE A N 1
ATOM 1448 C CA . ILE A 1 189 ? -9.306 17.891 4.332 1.00 91.12 189 ILE A CA 1
ATOM 1449 C C . ILE A 1 189 ? -9.703 17.157 5.620 1.00 91.12 189 ILE A C 1
ATOM 1451 O O . ILE A 1 189 ? -10.760 17.433 6.184 1.00 91.12 189 ILE A O 1
ATOM 1455 N N . GLN A 1 190 ? -8.846 16.271 6.137 1.00 90.00 190 GLN A N 1
ATOM 1456 C CA . GLN A 1 190 ? -9.110 15.580 7.405 1.00 90.00 190 GLN A CA 1
ATOM 1457 C C . GLN A 1 190 ? -9.113 16.562 8.581 1.00 90.00 190 GLN A C 1
ATOM 1459 O O . GLN A 1 190 ? -9.902 16.406 9.512 1.00 90.00 190 GLN A O 1
ATOM 1464 N N . LEU A 1 191 ? -8.248 17.580 8.546 1.00 90.06 191 LEU A N 1
ATOM 1465 C CA . LEU A 1 191 ? -8.227 18.636 9.554 1.00 90.06 191 LEU A CA 1
ATOM 1466 C C . LEU A 1 191 ? -9.522 19.459 9.527 1.00 90.06 191 LEU A C 1
ATOM 1468 O O . LEU A 1 191 ? -10.107 19.695 10.585 1.00 90.06 191 LEU A O 1
ATOM 1472 N N . THR A 1 192 ? -9.978 19.866 8.340 1.00 90.31 192 THR A N 1
ATOM 1473 C CA . THR A 1 192 ? -11.234 20.610 8.164 1.00 90.31 192 THR A CA 1
ATOM 1474 C C . THR A 1 192 ? -12.430 19.809 8.669 1.00 90.31 192 THR A C 1
ATOM 1476 O O . THR A 1 192 ? -13.226 20.331 9.448 1.00 90.31 192 THR A O 1
ATOM 1479 N N . GLU A 1 193 ? -12.519 18.527 8.313 1.00 87.12 193 GLU A N 1
ATOM 1480 C CA . GLU A 1 193 ? -13.630 17.671 8.734 1.00 87.12 193 GLU A CA 1
ATOM 1481 C C . GLU A 1 193 ? -13.651 17.460 10.252 1.00 87.12 193 GLU A C 1
ATOM 1483 O O . GLU A 1 193 ? -14.689 17.601 10.894 1.00 87.12 193 GLU A O 1
ATOM 1488 N N . ARG A 1 194 ? -12.488 17.223 10.872 1.00 87.88 194 ARG A N 1
ATOM 1489 C CA . ARG A 1 194 ? -12.394 17.113 12.337 1.00 87.88 194 ARG A CA 1
ATOM 1490 C C . ARG A 1 194 ? -12.822 18.395 13.046 1.00 87.88 194 ARG A C 1
ATOM 1492 O O . ARG A 1 194 ? -13.506 18.318 14.063 1.00 87.88 194 ARG A O 1
ATOM 1499 N N . LYS A 1 195 ? -12.436 19.565 12.522 1.00 90.06 195 LYS A N 1
ATOM 1500 C CA . LYS A 1 195 ? -12.872 20.862 13.066 1.00 90.06 195 LYS A CA 1
ATOM 1501 C C . LYS A 1 195 ? -14.388 21.024 12.955 1.00 90.06 195 LYS A C 1
ATOM 1503 O O . LYS A 1 195 ? -15.014 21.398 13.942 1.00 90.06 195 LYS A O 1
ATOM 1508 N N . ARG A 1 196 ? -14.973 20.686 11.801 1.00 88.31 196 ARG A N 1
ATOM 1509 C CA . ARG A 1 196 ? -16.427 20.710 11.580 1.00 88.31 196 ARG A CA 1
ATOM 1510 C C . ARG A 1 196 ? -17.165 19.814 12.576 1.00 88.31 196 ARG A C 1
ATOM 1512 O O . ARG A 1 196 ? -18.084 20.280 13.241 1.00 88.31 196 ARG A O 1
ATOM 1519 N N . LEU A 1 197 ? -16.737 18.560 12.722 1.00 87.31 197 LEU A N 1
ATOM 1520 C CA . LEU A 1 197 ? -17.343 17.609 13.660 1.00 87.31 197 LEU A CA 1
ATOM 1521 C C . LEU A 1 197 ? -17.222 18.079 15.117 1.00 87.31 197 LEU A C 1
ATOM 1523 O O . LEU A 1 197 ? -18.164 17.939 15.891 1.00 87.31 197 LEU A O 1
ATOM 1527 N N . ALA A 1 198 ? -16.090 18.680 15.494 1.00 87.75 198 ALA A N 1
ATOM 1528 C CA . ALA A 1 198 ? -15.913 19.251 16.827 1.00 87.75 198 ALA A CA 1
ATOM 1529 C C . ALA A 1 198 ? -16.843 20.451 17.084 1.00 87.75 198 ALA A C 1
ATOM 1531 O O . ALA A 1 198 ? -17.337 20.596 18.199 1.00 87.75 198 ALA A O 1
ATOM 1532 N N . MET A 1 199 ? -17.097 21.293 16.075 1.00 89.50 199 MET A N 1
ATOM 1533 C CA . MET A 1 199 ? -18.060 22.398 16.172 1.00 89.50 199 MET A CA 1
ATOM 1534 C C . MET A 1 199 ? -19.494 21.885 16.317 1.00 89.50 199 MET A C 1
ATOM 1536 O O . MET A 1 199 ? -20.189 22.331 17.222 1.00 89.50 199 MET A O 1
ATOM 1540 N N . LEU A 1 200 ? -19.904 20.909 15.499 1.00 87.62 200 LEU A N 1
ATOM 1541 C CA . LEU A 1 200 ? -21.233 20.292 15.594 1.00 87.62 200 LEU A CA 1
ATOM 1542 C C . LEU A 1 200 ? -21.458 19.650 16.964 1.00 87.62 200 LEU A C 1
ATOM 1544 O O . LEU A 1 200 ? -22.480 19.887 17.591 1.00 87.62 200 LEU A O 1
ATOM 1548 N N . LYS A 1 201 ? -20.465 18.913 17.475 1.00 86.50 201 LYS A N 1
ATOM 1549 C CA . LYS A 1 201 ? -20.553 18.291 18.800 1.00 86.50 201 LYS A CA 1
ATOM 1550 C C . LYS A 1 201 ? -20.663 19.323 19.927 1.00 86.50 201 LYS A C 1
ATOM 1552 O O . LYS A 1 201 ? -21.363 19.084 20.907 1.00 86.50 201 LYS A O 1
ATOM 1557 N N . ARG A 1 202 ? -19.974 20.466 19.807 1.00 85.19 202 ARG A N 1
ATOM 1558 C CA . ARG A 1 202 ? -20.124 21.590 20.748 1.00 85.19 202 ARG A CA 1
ATOM 1559 C C . ARG A 1 202 ? -21.523 22.187 20.663 1.00 85.19 202 ARG A C 1
ATOM 1561 O O . ARG A 1 202 ? -22.155 22.305 21.697 1.00 85.19 202 ARG A O 1
ATOM 1568 N N . GLN A 1 203 ? -22.033 22.443 19.459 1.00 80.62 203 GLN A N 1
ATOM 1569 C CA . GLN A 1 203 ? -23.399 22.934 19.263 1.00 80.62 203 GLN A CA 1
ATOM 1570 C C . GLN A 1 203 ? -24.454 21.968 19.811 1.00 80.62 203 GLN A C 1
ATOM 1572 O O . GLN A 1 203 ? -25.363 22.414 20.494 1.00 80.62 203 GLN A O 1
ATOM 1577 N N . GLU A 1 204 ? -24.330 20.659 19.582 1.00 77.75 204 GLU A N 1
ATOM 1578 C CA . GLU A 1 204 ? -25.216 19.660 20.198 1.00 77.75 204 GLU A CA 1
ATOM 1579 C C . GLU A 1 204 ? -25.137 19.705 21.726 1.00 77.75 204 GLU A C 1
ATOM 1581 O O . GLU A 1 204 ? -26.166 19.661 22.391 1.00 77.75 204 GLU A O 1
ATOM 1586 N N . SER A 1 205 ? -23.933 19.840 22.289 1.00 69.50 205 SER A N 1
ATOM 1587 C CA . SER A 1 205 ? -23.743 19.953 23.740 1.00 69.50 205 SER A CA 1
ATOM 1588 C C . SER A 1 205 ? -24.380 21.234 24.289 1.00 69.50 205 SER A C 1
ATOM 1590 O O . SER A 1 205 ? -25.071 21.182 25.300 1.00 69.50 205 SER A O 1
ATOM 1592 N N . ASP A 1 206 ? -24.211 22.364 23.602 1.00 70.12 206 ASP A N 1
ATOM 1593 C CA . ASP A 1 206 ? -24.798 23.654 23.976 1.00 70.12 206 ASP A CA 1
ATOM 1594 C C . ASP A 1 206 ? -26.331 23.623 23.848 1.00 70.12 206 ASP A C 1
ATOM 1596 O O . ASP A 1 206 ? -27.036 24.150 24.708 1.00 70.12 206 ASP A O 1
ATOM 1600 N N . VAL A 1 207 ? -26.868 22.944 22.827 1.00 67.12 207 VAL A N 1
ATOM 1601 C CA . VAL A 1 207 ? -28.310 22.711 22.664 1.00 67.12 207 VAL A CA 1
ATOM 1602 C C . VAL A 1 207 ? -28.843 21.826 23.787 1.00 67.12 207 VAL A C 1
ATOM 1604 O O . VAL A 1 207 ? -29.861 22.184 24.370 1.00 67.12 207 VAL A O 1
ATOM 1607 N N . ILE A 1 208 ? -28.158 20.737 24.148 1.00 59.72 208 ILE A N 1
ATOM 1608 C CA . ILE A 1 208 ? -28.538 19.871 25.277 1.00 59.72 208 ILE A CA 1
ATOM 1609 C C . ILE A 1 208 ? -28.540 20.664 26.589 1.00 59.72 208 ILE A C 1
ATOM 1611 O O . ILE A 1 208 ? -29.524 20.609 27.319 1.00 59.72 208 ILE A O 1
ATOM 1615 N N . VAL A 1 209 ? -27.503 21.464 26.852 1.00 59.19 209 VAL A N 1
ATOM 1616 C CA . VAL A 1 209 ? -27.419 22.314 28.054 1.00 59.19 209 VAL A CA 1
ATOM 1617 C C . VAL A 1 209 ? -28.508 23.394 28.049 1.00 59.19 209 VAL A C 1
ATOM 1619 O O . VAL A 1 209 ? -29.100 23.687 29.085 1.00 59.19 209 VAL A O 1
ATOM 1622 N N . SER A 1 210 ? -28.827 23.977 26.890 1.00 55.47 210 SER A N 1
ATOM 1623 C CA . SER A 1 210 ? -29.922 24.947 26.768 1.00 55.47 210 SER A CA 1
ATOM 1624 C C . SER A 1 210 ? -31.304 24.300 26.923 1.00 55.47 210 SER A C 1
ATOM 1626 O O . SER A 1 210 ? -32.181 24.904 27.533 1.00 55.47 210 SER A O 1
ATOM 1628 N N . HIS A 1 211 ? -31.498 23.066 26.442 1.00 50.84 211 HIS A N 1
ATOM 1629 C CA . HIS A 1 211 ? -32.709 22.280 26.676 1.00 50.84 211 HIS A CA 1
ATOM 1630 C C . HIS A 1 211 ? -32.833 21.921 28.158 1.00 50.84 211 HIS A C 1
ATOM 1632 O O . HIS A 1 211 ? -33.883 22.169 28.729 1.00 50.84 211 HIS A O 1
ATOM 1638 N N . GLU A 1 212 ? -31.773 21.450 28.822 1.00 51.50 212 GLU A N 1
ATOM 1639 C CA . GLU A 1 212 ? -31.782 21.186 30.272 1.00 51.50 212 GLU A CA 1
ATOM 1640 C C . GLU A 1 212 ? -32.104 22.439 31.100 1.00 51.50 212 GLU A C 1
ATOM 1642 O O . GLU A 1 212 ? -32.823 22.347 32.093 1.00 51.50 212 GLU A O 1
ATOM 1647 N N . ASN A 1 213 ? -31.631 23.612 30.670 1.00 49.56 213 ASN A N 1
ATOM 1648 C CA . ASN A 1 213 ? -31.906 24.883 31.344 1.00 49.56 213 ASN A CA 1
ATOM 1649 C C . ASN A 1 213 ? -33.269 25.509 30.983 1.00 49.56 213 ASN A C 1
ATOM 1651 O O . ASN A 1 213 ? -33.721 26.397 31.702 1.00 49.56 213 ASN A O 1
ATOM 1655 N N . SER A 1 214 ? -33.919 25.073 29.895 1.00 45.97 214 SER A N 1
ATOM 1656 C CA . SER A 1 214 ? -35.242 25.551 29.447 1.00 45.97 214 SER A CA 1
ATOM 1657 C C . SER A 1 214 ? -36.375 24.548 29.676 1.00 45.97 214 SER A C 1
ATOM 1659 O O . SER A 1 214 ? -37.538 24.895 29.471 1.00 45.97 214 SER A O 1
ATOM 1661 N N . VAL A 1 215 ? -36.081 23.332 30.157 1.00 46.59 215 VAL A N 1
ATOM 1662 C CA . VAL A 1 215 ? -37.108 22.490 30.773 1.00 46.59 215 VAL A CA 1
ATOM 1663 C C . VAL A 1 215 ? -37.551 23.186 32.056 1.00 46.59 215 VAL A C 1
ATOM 1665 O O . VAL A 1 215 ? -36.890 23.113 33.093 1.00 46.59 215 VAL A O 1
ATOM 1668 N N . ASP A 1 216 ? -38.689 23.872 31.970 1.00 46.66 216 ASP A N 1
ATOM 1669 C CA . ASP A 1 216 ? -39.432 24.377 33.116 1.00 46.66 216 ASP A CA 1
ATOM 1670 C C . ASP A 1 216 ? -39.432 23.335 34.241 1.00 46.66 216 ASP A C 1
ATOM 1672 O O . ASP A 1 216 ? -39.876 22.196 34.057 1.00 46.66 216 ASP A O 1
ATOM 1676 N N . LYS A 1 217 ? -39.022 23.751 35.447 1.00 48.47 217 LYS A N 1
ATOM 1677 C CA . LYS A 1 217 ? -39.073 22.959 36.696 1.00 48.47 217 LYS A CA 1
ATOM 1678 C C . LYS A 1 217 ? -40.479 22.435 37.065 1.00 48.47 217 LYS A C 1
ATOM 1680 O O . LYS A 1 217 ? -40.633 21.809 38.109 1.00 48.47 217 LYS A O 1
ATOM 1685 N N . ASN A 1 218 ? -41.489 22.653 36.219 1.00 45.25 218 ASN A N 1
ATOM 1686 C CA . ASN A 1 218 ? -42.877 22.238 36.396 1.00 45.25 218 ASN A CA 1
ATOM 1687 C C . ASN A 1 218 ? -43.296 21.010 35.570 1.00 45.25 218 ASN A C 1
ATOM 1689 O O . ASN A 1 218 ? -44.377 20.474 35.821 1.00 45.25 218 ASN A O 1
ATOM 1693 N N . TYR A 1 219 ? -42.473 20.489 34.650 1.00 48.50 219 TYR A N 1
ATOM 1694 C CA . TYR A 1 219 ? -42.782 19.210 33.994 1.00 48.50 219 TYR A CA 1
ATOM 1695 C C . TYR A 1 219 ? -42.366 18.019 34.865 1.00 48.50 219 TYR A C 1
ATOM 1697 O O . TYR A 1 219 ? -41.401 17.302 34.606 1.00 48.50 219 TYR A O 1
ATOM 1705 N N . SER A 1 220 ? -43.160 17.771 35.906 1.00 55.19 220 SER A N 1
ATOM 1706 C CA . SER A 1 220 ? -43.226 16.456 36.540 1.00 55.19 220 SER A CA 1
ATOM 1707 C C . SER A 1 220 ? -43.902 15.498 35.559 1.00 55.19 220 SER A C 1
ATOM 1709 O O . SER A 1 220 ? -45.114 15.560 35.341 1.00 55.19 220 SER A O 1
ATOM 1711 N N . LEU A 1 221 ? -43.121 14.620 34.920 1.00 60.75 221 LEU A N 1
ATOM 1712 C CA . LEU A 1 221 ? -43.679 13.507 34.154 1.00 60.75 221 LEU A CA 1
ATOM 1713 C C . LEU A 1 221 ? -44.669 12.758 35.050 1.00 60.75 221 LEU A C 1
ATOM 1715 O O . LEU A 1 221 ? -44.317 12.353 36.162 1.00 60.75 221 LEU A O 1
ATOM 1719 N N . SER A 1 222 ? -45.897 12.536 34.568 1.00 68.00 222 SER A N 1
ATOM 1720 C CA . SER A 1 222 ? -46.857 11.739 35.333 1.00 68.00 222 SER A CA 1
ATOM 1721 C C . SER A 1 222 ? -46.215 10.395 35.699 1.00 68.00 222 SER A C 1
ATOM 1723 O O . SER A 1 222 ? -45.473 9.810 34.900 1.00 68.00 222 SER A O 1
ATOM 1725 N N . LYS A 1 223 ? -46.514 9.864 36.893 1.00 64.50 223 LYS A N 1
ATOM 1726 C CA . LYS A 1 223 ? -46.001 8.550 37.330 1.00 64.50 223 LYS A CA 1
ATOM 1727 C C . LYS A 1 223 ? -46.235 7.464 36.268 1.00 64.50 223 LYS A C 1
ATOM 1729 O O . LYS A 1 223 ? -45.411 6.567 36.108 1.00 64.50 223 LYS A O 1
ATOM 1734 N N . ARG A 1 224 ? -47.327 7.578 35.500 1.00 62.34 224 ARG A N 1
ATOM 1735 C CA . ARG A 1 224 ? -47.667 6.681 34.388 1.00 62.34 224 ARG A CA 1
ATOM 1736 C C . ARG A 1 224 ? -46.662 6.785 33.239 1.00 62.34 224 ARG A C 1
ATOM 1738 O O . ARG A 1 224 ? -46.165 5.759 32.788 1.00 62.34 224 ARG A O 1
ATOM 1745 N N . THR A 1 225 ? -46.317 7.999 32.818 1.00 71.12 225 THR A N 1
ATOM 1746 C CA . THR A 1 225 ? -45.345 8.252 31.741 1.00 71.12 225 THR A CA 1
ATOM 1747 C C . THR A 1 225 ? -43.947 7.785 32.136 1.00 71.12 225 THR A C 1
ATOM 1749 O O . THR A 1 225 ? -43.287 7.090 31.366 1.00 71.12 225 THR A O 1
ATOM 1752 N N . LEU A 1 226 ? -43.524 8.070 33.372 1.00 70.31 226 LEU A N 1
ATOM 1753 C CA . LEU A 1 226 ? -42.235 7.611 33.893 1.00 70.31 226 LEU A CA 1
ATOM 1754 C C . LEU A 1 226 ? -42.149 6.074 33.927 1.00 70.31 226 LEU A C 1
ATOM 1756 O O . LEU A 1 226 ? -41.118 5.495 33.586 1.00 70.31 226 LEU A O 1
ATOM 1760 N N . ASN A 1 227 ? -43.238 5.401 34.308 1.00 72.81 227 ASN A N 1
ATOM 1761 C CA . ASN A 1 227 ? -43.297 3.941 34.328 1.00 72.81 227 ASN A CA 1
ATOM 1762 C C . ASN A 1 227 ? -43.273 3.335 32.919 1.00 72.81 227 ASN A C 1
ATOM 1764 O O . ASN A 1 227 ? -42.622 2.310 32.724 1.00 72.81 227 ASN A O 1
ATOM 1768 N N . ILE A 1 228 ? -43.917 3.974 31.937 1.00 80.25 228 ILE A N 1
ATOM 1769 C CA . ILE A 1 228 ? -43.854 3.548 30.531 1.00 80.25 228 ILE A CA 1
ATOM 1770 C C . ILE A 1 228 ? -42.427 3.689 29.994 1.00 80.25 228 ILE A C 1
ATOM 1772 O O . ILE A 1 228 ? -41.913 2.739 29.413 1.00 80.25 228 ILE A O 1
ATOM 1776 N N . LEU A 1 229 ? -41.749 4.811 30.255 1.00 75.00 229 LEU A N 1
ATOM 1777 C CA . LEU A 1 229 ? -40.357 5.013 29.834 1.00 75.00 229 LEU A CA 1
ATOM 1778 C C . LEU A 1 229 ? -39.399 4.012 30.494 1.00 75.00 229 LEU A C 1
ATOM 1780 O O . LEU A 1 229 ? -38.528 3.455 29.829 1.00 75.00 229 LEU A O 1
ATOM 1784 N N . LYS A 1 230 ? -39.584 3.722 31.789 1.00 73.75 230 LYS A N 1
ATOM 1785 C CA . LYS A 1 230 ? -38.813 2.681 32.489 1.00 73.75 230 LYS A CA 1
ATOM 1786 C C . LYS A 1 230 ? -39.053 1.294 31.899 1.00 73.75 230 LYS A C 1
ATOM 1788 O O . LYS A 1 230 ? -38.107 0.515 31.804 1.00 73.75 230 LYS A O 1
ATOM 1793 N N . ARG A 1 231 ? -40.297 0.988 31.517 1.00 77.69 231 ARG A N 1
ATOM 1794 C CA . ARG A 1 231 ? -40.661 -0.287 30.895 1.00 77.69 231 ARG A CA 1
ATOM 1795 C C . ARG A 1 231 ? -40.055 -0.403 29.499 1.00 77.69 231 ARG A C 1
ATOM 1797 O O . ARG A 1 231 ? -39.325 -1.350 29.271 1.00 77.69 231 ARG A O 1
ATOM 1804 N N . LEU A 1 232 ? -40.211 0.610 28.647 1.00 74.81 232 LEU A N 1
ATOM 1805 C CA . LEU A 1 232 ? -39.596 0.657 27.316 1.00 74.81 232 LEU A CA 1
ATOM 1806 C C . LEU A 1 232 ? -38.071 0.531 27.369 1.00 74.81 232 LEU A C 1
ATOM 1808 O O . LEU A 1 232 ? -37.495 -0.222 26.597 1.00 74.81 232 LEU A O 1
ATOM 1812 N N . ASN A 1 233 ? -37.405 1.217 28.301 1.00 69.00 233 ASN A N 1
ATOM 1813 C CA . ASN A 1 233 ? -35.953 1.104 28.458 1.00 69.00 233 ASN A CA 1
ATOM 1814 C C . ASN A 1 233 ? -35.531 -0.300 28.927 1.00 69.00 233 ASN A C 1
ATOM 1816 O O . ASN A 1 233 ? -34.514 -0.829 28.487 1.00 69.00 233 ASN A O 1
ATOM 1820 N N . ARG A 1 234 ? -36.313 -0.927 29.815 1.00 75.38 234 ARG A N 1
ATOM 1821 C CA . ARG A 1 234 ? -36.073 -2.313 30.237 1.00 75.38 234 ARG A CA 1
ATOM 1822 C C . ARG A 1 234 ? -36.285 -3.286 29.079 1.00 75.38 234 ARG A C 1
ATOM 1824 O O . ARG A 1 234 ? -35.452 -4.165 28.889 1.00 75.38 234 ARG A O 1
ATOM 1831 N N . ASP A 1 235 ? -37.343 -3.085 28.305 1.00 75.25 235 ASP A N 1
ATOM 1832 C CA . ASP A 1 235 ? -37.697 -3.917 27.159 1.00 75.25 235 ASP A CA 1
ATOM 1833 C C . ASP A 1 235 ? -36.622 -3.793 26.061 1.00 75.25 235 ASP A C 1
ATOM 1835 O O . ASP A 1 235 ? -36.143 -4.807 25.558 1.00 75.25 235 ASP A O 1
ATOM 1839 N N . LEU A 1 236 ? -36.124 -2.579 25.790 1.00 69.69 236 LEU A N 1
ATOM 1840 C CA . LEU A 1 236 ? -34.992 -2.334 24.885 1.00 69.69 236 LEU A CA 1
ATOM 1841 C C . LEU A 1 236 ? -33.694 -2.984 25.381 1.00 69.69 236 LEU A C 1
ATOM 1843 O O . LEU A 1 236 ? -33.013 -3.650 24.609 1.00 69.69 236 LEU A O 1
ATOM 1847 N N . LYS A 1 237 ? -33.374 -2.878 26.677 1.00 63.34 237 LYS A N 1
ATOM 1848 C CA . LYS A 1 237 ? -32.207 -3.568 27.259 1.00 63.34 237 LYS A CA 1
ATOM 1849 C C . LYS A 1 237 ? -32.327 -5.090 27.205 1.00 63.34 237 LYS A C 1
ATOM 1851 O O . LYS A 1 237 ? -31.314 -5.771 27.067 1.00 63.34 237 LYS A O 1
ATOM 1856 N N . SER A 1 238 ? -33.543 -5.621 27.325 1.00 64.81 238 SER A N 1
ATOM 1857 C CA . SER A 1 238 ? -33.795 -7.056 27.184 1.00 64.81 238 SER A CA 1
ATOM 1858 C C . SER A 1 238 ? -33.738 -7.523 25.727 1.00 64.81 238 SER A C 1
ATOM 1860 O O . SER A 1 238 ? -33.346 -8.659 25.480 1.00 64.81 238 SER A O 1
ATOM 1862 N N . ALA A 1 239 ? -34.051 -6.641 24.772 1.00 59.62 239 ALA A N 1
ATOM 1863 C CA . ALA A 1 239 ? -33.932 -6.906 23.341 1.00 59.62 239 ALA A CA 1
ATOM 1864 C C . ALA A 1 239 ? -32.471 -6.862 22.847 1.00 59.62 239 ALA A C 1
ATOM 1866 O O . ALA A 1 239 ? -32.123 -7.616 21.944 1.00 59.62 239 ALA A O 1
ATOM 1867 N N . ASP A 1 240 ? -31.610 -6.053 23.476 1.00 49.66 240 ASP A N 1
ATOM 1868 C CA . ASP A 1 240 ? -30.182 -5.909 23.127 1.00 49.66 240 ASP A CA 1
ATOM 1869 C C . ASP A 1 240 ? -29.233 -6.878 23.870 1.00 49.66 240 ASP A C 1
ATOM 1871 O O . ASP A 1 240 ? -28.008 -6.766 23.780 1.00 49.66 240 ASP A O 1
ATOM 1875 N N . GLY A 1 241 ? -29.766 -7.848 24.623 1.00 45.69 241 GLY A N 1
ATOM 1876 C CA . GLY A 1 241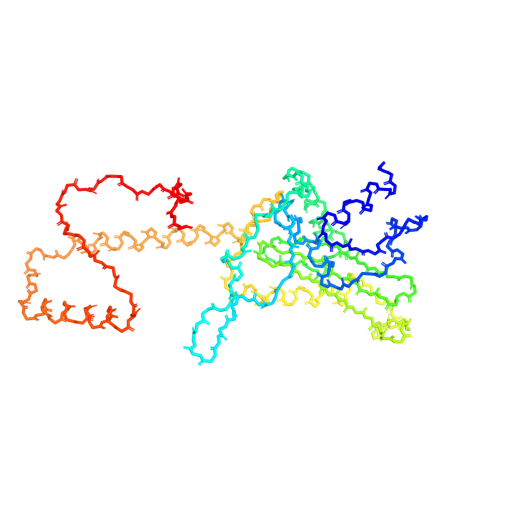 ? -28.999 -8.997 25.125 1.00 45.69 241 GLY A CA 1
ATOM 1877 C C . GLY A 1 241 ? -27.789 -8.688 26.022 1.00 45.69 241 GLY A C 1
ATOM 1878 O O . GLY A 1 241 ? -26.927 -9.551 26.177 1.00 45.69 241 GLY A O 1
ATOM 1879 N N . THR A 1 242 ? -27.699 -7.498 26.630 1.00 41.81 242 THR A N 1
ATOM 1880 C CA . THR A 1 242 ? -26.543 -7.121 27.465 1.00 41.81 242 THR A CA 1
ATOM 1881 C C . THR A 1 242 ? -26.991 -6.557 28.815 1.00 41.81 242 THR A C 1
ATOM 1883 O O . THR A 1 242 ? -27.300 -5.375 28.965 1.00 41.81 242 THR A O 1
ATOM 1886 N N . SER A 1 243 ? -27.025 -7.414 29.836 1.00 33.12 243 SER A N 1
ATOM 1887 C CA . SER A 1 243 ? -27.234 -7.018 31.229 1.00 33.12 243 SER A CA 1
ATOM 1888 C C . SER A 1 243 ? -25.962 -6.381 31.802 1.00 33.12 243 SER A C 1
ATOM 1890 O O . SER A 1 243 ? -24.998 -7.082 32.102 1.00 33.12 243 SER A O 1
ATOM 1892 N N . MET A 1 244 ? -25.970 -5.063 32.004 1.00 38.47 244 MET A N 1
ATOM 1893 C CA . MET A 1 244 ? -25.100 -4.402 32.982 1.00 38.47 244 MET A CA 1
ATOM 1894 C C . MET A 1 244 ? -25.958 -3.633 33.989 1.00 38.47 244 MET A C 1
ATOM 1896 O O . MET A 1 244 ? -26.819 -2.824 33.628 1.00 38.47 244 MET A O 1
ATOM 1900 N N . GLU A 1 245 ? -25.729 -3.951 35.259 1.00 33.31 245 GLU A N 1
ATOM 1901 C CA . GLU A 1 245 ? -26.353 -3.375 36.445 1.00 33.31 245 GLU A CA 1
ATOM 1902 C C . GLU A 1 245 ? -25.946 -1.897 36.587 1.00 33.31 245 GLU A C 1
ATOM 1904 O O . GLU A 1 245 ? -24.772 -1.551 36.459 1.00 33.31 245 GLU A O 1
ATOM 1909 N N . VAL A 1 246 ? -26.916 -1.000 36.798 1.00 37.53 246 VAL A N 1
ATOM 1910 C CA . VAL A 1 246 ? -26.665 0.444 36.940 1.00 37.53 246 VAL A CA 1
ATOM 1911 C C . VAL A 1 246 ? -26.725 0.797 38.423 1.00 37.53 246 VAL A C 1
ATOM 1913 O O . VAL A 1 246 ? -27.794 0.719 39.027 1.00 37.53 246 VAL A O 1
ATOM 1916 N N . ALA A 1 247 ? -25.589 1.195 39.001 1.00 34.06 247 ALA A N 1
ATOM 1917 C CA . ALA A 1 247 ? -25.522 1.736 40.357 1.00 34.06 247 ALA A CA 1
ATOM 1918 C C . ALA A 1 247 ? -26.323 3.055 40.472 1.00 34.06 247 ALA A C 1
ATOM 1920 O O . ALA A 1 247 ? -26.383 3.820 39.502 1.00 34.06 247 ALA A O 1
ATOM 1921 N N . PRO A 1 248 ? -26.945 3.353 41.630 1.00 30.69 248 PRO A N 1
ATOM 1922 C CA . PRO A 1 248 ? -27.790 4.530 41.777 1.00 30.69 248 PRO A CA 1
ATOM 1923 C C . PRO A 1 248 ? -26.963 5.822 41.757 1.00 30.69 248 PRO A C 1
ATOM 1925 O O . PRO A 1 248 ? -25.962 5.959 42.455 1.00 30.69 248 PRO A O 1
ATOM 1928 N N . LEU A 1 249 ? -27.411 6.786 40.951 1.00 32.03 249 LEU A N 1
ATOM 1929 C CA . LEU A 1 249 ? -26.835 8.126 40.866 1.00 32.03 249 LEU A CA 1
ATOM 1930 C C . LEU A 1 249 ? -27.238 8.939 42.104 1.00 32.03 249 LEU A C 1
ATOM 1932 O O . LEU A 1 249 ? -28.381 9.382 42.211 1.00 32.03 249 LEU A O 1
ATOM 1936 N N . THR A 1 250 ? -26.299 9.164 43.022 1.00 35.81 250 THR A N 1
ATOM 1937 C CA . THR A 1 250 ? -26.381 10.239 44.023 1.00 35.81 250 THR A CA 1
ATOM 1938 C C . THR A 1 250 ? -25.484 11.404 43.609 1.00 35.81 250 THR A C 1
ATOM 1940 O O . THR A 1 250 ? -24.453 11.224 42.959 1.00 35.81 250 THR A O 1
ATOM 1943 N N . SER A 1 251 ? -25.889 12.618 43.977 1.00 34.00 251 SER A N 1
ATOM 1944 C CA . SER A 1 251 ? -25.394 13.915 43.492 1.00 34.00 251 SER A CA 1
ATOM 1945 C C . SER A 1 251 ? -23.956 14.304 43.894 1.00 34.00 251 SER A C 1
ATOM 1947 O O . SER A 1 251 ? -23.640 15.488 43.932 1.00 34.00 251 SER A O 1
ATOM 1949 N N . SER A 1 252 ? -23.061 13.351 44.172 1.00 34.88 252 SER A N 1
ATOM 1950 C CA . SER A 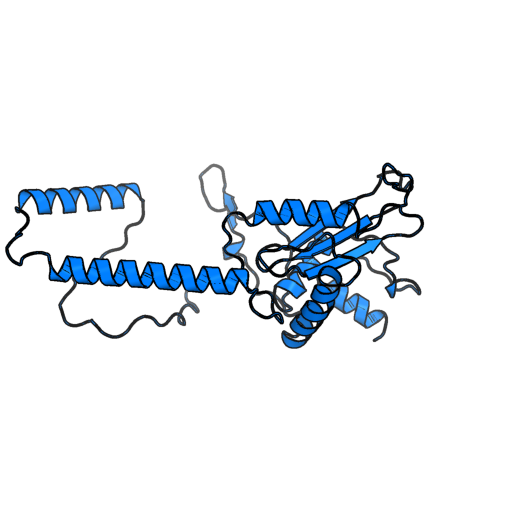1 252 ? -21.702 13.624 44.673 1.00 34.88 252 SER A CA 1
ATOM 1951 C C . SER A 1 252 ? -20.538 13.151 43.787 1.00 34.88 252 SER A C 1
ATOM 1953 O O . SER A 1 252 ? -19.395 13.387 44.157 1.00 34.88 252 SER A O 1
ATOM 1955 N N . ASN A 1 253 ? -20.767 12.573 42.601 1.00 33.62 253 ASN A N 1
ATOM 1956 C CA . ASN A 1 253 ? -19.681 12.041 41.748 1.00 33.62 253 ASN A CA 1
ATOM 1957 C C . ASN A 1 253 ? -19.455 12.803 40.428 1.00 33.62 253 ASN A C 1
ATOM 1959 O O . ASN A 1 253 ? -19.077 12.219 39.415 1.00 33.62 253 ASN A O 1
ATOM 1963 N N . PHE A 1 254 ? -19.637 14.126 40.422 1.00 34.84 254 PHE A N 1
ATOM 1964 C CA . PHE A 1 254 ? -19.300 14.969 39.268 1.00 34.84 254 PHE A CA 1
ATOM 1965 C C . PHE A 1 254 ? -17.848 15.465 39.342 1.00 34.84 254 PHE A C 1
ATOM 1967 O O . PHE A 1 254 ? -17.592 16.664 39.387 1.00 34.84 254 PHE A O 1
ATOM 1974 N N . ARG A 1 255 ? -16.882 14.541 39.416 1.00 36.28 255 ARG A N 1
ATOM 1975 C CA . ARG A 1 255 ? -15.459 14.763 39.090 1.00 36.28 255 ARG A CA 1
ATOM 1976 C C . ARG A 1 255 ? -14.707 13.433 39.165 1.00 36.28 255 ARG A C 1
ATOM 1978 O O . ARG A 1 255 ? -14.850 12.704 40.133 1.00 36.28 255 ARG A O 1
ATOM 1985 N N . ALA A 1 256 ? -13.876 13.196 38.151 1.00 35.22 256 ALA A N 1
ATOM 1986 C CA . ALA A 1 256 ? -13.061 12.004 37.893 1.00 35.22 256 ALA A CA 1
ATOM 1987 C C . ALA A 1 256 ? -13.809 10.803 37.282 1.00 35.22 256 ALA A C 1
ATOM 1989 O O . ALA A 1 256 ? -14.430 10.017 37.984 1.00 35.22 256 ALA A O 1
ATOM 1990 N N . ASN A 1 257 ? -13.717 10.666 35.950 1.00 31.62 257 ASN A N 1
ATOM 1991 C CA . ASN A 1 257 ? -13.250 9.450 35.258 1.00 31.62 257 ASN A CA 1
ATOM 1992 C C . ASN A 1 257 ? -13.446 9.575 33.732 1.00 31.62 257 ASN A C 1
ATOM 1994 O O . ASN A 1 257 ? -14.366 9.015 33.148 1.00 31.62 257 ASN A O 1
ATOM 1998 N N . TYR A 1 258 ? -12.535 10.296 33.078 1.00 33.16 258 TYR A N 1
ATOM 1999 C CA . TYR A 1 258 ? -12.122 10.002 31.702 1.00 33.16 258 TYR A CA 1
ATOM 2000 C C . TYR A 1 258 ? -10.604 9.835 31.741 1.00 33.16 258 TYR A C 1
ATOM 2002 O O . TYR A 1 258 ? -9.857 10.753 31.419 1.00 33.16 258 TYR A O 1
ATOM 2010 N N . ASP A 1 259 ? -10.152 8.672 32.206 1.00 33.25 259 ASP A N 1
ATOM 2011 C CA . ASP A 1 259 ? -8.758 8.259 32.080 1.00 33.25 259 ASP A CA 1
ATOM 2012 C C . ASP A 1 259 ? -8.720 6.949 31.284 1.00 33.25 259 ASP A C 1
ATOM 2014 O O . ASP A 1 259 ? -9.072 5.874 31.769 1.00 33.25 259 ASP A O 1
ATOM 2018 N N . LEU A 1 260 ? -8.372 7.062 30.002 1.00 34.53 260 LEU A N 1
ATOM 2019 C CA . LEU A 1 260 ? -8.390 5.985 29.003 1.00 34.53 260 LEU A CA 1
ATOM 2020 C C . LEU A 1 260 ? -7.170 5.042 29.103 1.00 34.53 260 LEU A C 1
ATOM 2022 O O . LEU A 1 260 ? -6.800 4.403 28.122 1.00 34.53 260 LEU A O 1
ATOM 2026 N N . ASN A 1 261 ? -6.550 4.918 30.279 1.00 38.12 261 ASN A N 1
ATOM 2027 C CA . ASN A 1 261 ? -5.280 4.211 30.465 1.00 38.12 261 ASN A CA 1
ATOM 2028 C C . ASN A 1 261 ? -5.285 3.153 31.585 1.00 38.12 261 ASN A C 1
ATOM 2030 O O . ASN A 1 261 ? -4.303 3.023 32.308 1.00 38.12 261 ASN A O 1
ATOM 2034 N N . LYS A 1 262 ? -6.335 2.331 31.723 1.00 33.56 262 LYS A N 1
ATOM 2035 C CA . LYS A 1 262 ? -6.271 1.117 32.568 1.00 33.56 262 LYS A CA 1
ATOM 2036 C C . LYS A 1 262 ? -7.111 -0.040 32.023 1.00 33.56 262 LYS A C 1
ATOM 2038 O O . LYS A 1 262 ? -8.167 -0.345 32.552 1.00 33.56 262 LYS A O 1
ATOM 2043 N N . TYR A 1 263 ? -6.591 -0.738 31.014 1.00 34.72 263 TYR A N 1
ATOM 2044 C CA . TYR A 1 263 ? -6.940 -2.144 30.770 1.00 34.72 263 TYR A CA 1
ATOM 2045 C C . TYR A 1 263 ? -5.675 -2.942 30.431 1.00 34.72 263 TYR A C 1
ATOM 2047 O O . TYR A 1 263 ? -5.372 -3.249 29.280 1.00 34.72 263 TYR A O 1
ATOM 2055 N N . THR A 1 264 ? -4.920 -3.286 31.475 1.00 34.47 264 THR A N 1
ATOM 2056 C CA . THR A 1 264 ? -3.947 -4.382 31.466 1.00 34.47 264 THR A CA 1
ATOM 2057 C C . THR A 1 264 ? -4.281 -5.352 32.595 1.00 34.47 264 THR A C 1
ATOM 2059 O O . THR A 1 264 ? -4.097 -4.994 33.750 1.00 34.47 264 THR A O 1
ATOM 2062 N N . LYS A 1 265 ? -4.691 -6.568 32.195 1.00 34.16 265 LYS A N 1
ATOM 2063 C CA . LYS A 1 265 ? -4.691 -7.866 32.911 1.00 34.16 265 LYS A CA 1
ATOM 2064 C C . LYS A 1 265 ? -5.442 -7.930 34.249 1.00 34.16 265 LYS A C 1
ATOM 2066 O O . LYS A 1 265 ? -5.104 -7.250 35.203 1.00 34.16 265 LYS A O 1
ATOM 2071 N N . THR A 1 266 ? -6.433 -8.803 34.380 1.00 31.22 266 THR A N 1
ATOM 2072 C CA . THR A 1 266 ? -6.346 -10.224 34.811 1.00 31.22 266 THR A CA 1
ATOM 2073 C C . THR A 1 266 ? -7.812 -10.730 34.843 1.00 31.22 266 THR A C 1
ATOM 2075 O O . THR A 1 266 ? -8.706 -9.900 34.948 1.00 31.22 266 THR A O 1
ATOM 2078 N N . SER A 1 267 ? -8.214 -11.994 34.699 1.00 31.81 267 SER A N 1
ATOM 2079 C CA . SER A 1 267 ? -7.553 -13.298 34.823 1.00 31.81 267 SER A CA 1
ATOM 2080 C C . SER A 1 267 ? -8.541 -14.400 34.404 1.00 31.81 267 SER A C 1
ATOM 2082 O O . SER A 1 267 ? -9.716 -14.353 34.768 1.00 31.81 267 SER A O 1
ATOM 2084 N N . SER A 1 268 ? -8.047 -15.427 33.720 1.00 33.50 268 SER A N 1
ATOM 2085 C CA . SER A 1 268 ? -8.125 -16.829 34.163 1.00 33.50 268 SER A CA 1
ATOM 2086 C C . SER A 1 268 ? -6.831 -17.490 33.713 1.00 33.50 268 SER A C 1
ATOM 2088 O O . SER A 1 268 ? -6.447 -17.225 32.550 1.00 33.50 268 SER A O 1
#

Secondary structure (DSSP, 8-state):
--HHHHHHHHHHHT-------TTGGG--S---HHHHHHHHHHHHTTSB-------SEEE-TTS-EEEETTTT-PPPPB-S-HHHHHHHHHHHHHHHHTSTTGGG--SSS--EEEEEE-GGGSEEEEEEE-SS-EEEEEEE-TT-PPPB-TTSPBP-TTTHHHHHHHHHHHHHTTT---PPPTTSPPPHHHHHHHHHHHHHHHHHHHHHHHHHHHS-TT----HHHHHHHHHHHHHHHHHTT---------TT--S-------------

Foldseek 3Di:
DDQVVVQVLLVLLVFDDDDDDPCVVQPPDDTDQQSVLQSVVCLQVLQWRGHDDDDQWDADPVRHTPDHCVVVPDDTDGSDHSVVSLVLQVVQLCCCVPNLLVLQDDQQFGKGWDWDADPQLQKTKIWIDFQPDTDIFIDHDPVSHFDADPVRHGDINNPPVSNVNNVVVVVVCPVVPGHHGRNDDTRPNNVVVVVVVVVVVVVVVVVVVVVVVPPPPPPPPPPVRVVVVVVVVVVVVVVVPDDDDDDDDDPPPPDDDPDPPDDDDDDD

Radius of gyration: 26.36 Å; chains: 1; bounding box: 72×52×72 Å

Sequence (268 aa):
IGRGNIIEYTRRLGIDGIRPSCSMALGDRGITLIDHVGGYAAFASGGLKVKPYSIIEARNSKGDLVYSHDKNKIKPQRVFSKSTSEQINRMMAAVVSSGTGRSARLDFTHAVGKTGTSSKYRDAWFMGFSGRYVTGIWIGKDNYRPVYAANSRGMTGGSLPARIWQEFMSVAHLKKDIPMIPGLPIHPIQLTERKRLAMLKRQESDVIVSHENSVDKNYSLSKRTLNILKRLNRDLKSADGTSMEVAPLTSSNFRANYDLNKYTKTSS